Protein AF-A0A6A4Y7C1-F1 (afdb_monomer_lite)

Secondary structure (DSSP, 8-state):
----------------------------------------------SSHHHHHHHHHHHHHHHHHHHTTS---HHHHHHHHHHHHHHHHHHHHHHHHHHHHHS--------------GGGS-----SSS-S--BTTT-EEEEEETTEEEEEEHHHHHHHS-EEEESS--TTSEEEB--SS-----HHHHTTHHHHHHHHHHHHHHHHHHHHHTT--B--S-EEEEESTT--SEEEETTEEEEEEEESSTT-S-EEEEEPBTTS--EEEEEEETTTSS-SSEEEEE--HHHHHHHHHHHTT-TT-EEETTEEE-TTS---

Structure (mmCIF, N/CA/C/O backbone):
data_AF-A0A6A4Y7C1-F1
#
_entry.id   AF-A0A6A4Y7C1-F1
#
loop_
_atom_site.group_PDB
_atom_site.id
_atom_site.type_symbol
_atom_site.label_atom_id
_atom_site.label_alt_id
_atom_site.label_comp_id
_atom_site.label_asym_id
_atom_site.label_entity_id
_atom_site.label_seq_id
_atom_site.pdbx_PDB_ins_code
_atom_site.Cartn_x
_atom_site.Cartn_y
_atom_site.Cartn_z
_atom_site.occupancy
_atom_site.B_iso_or_equiv
_atom_site.auth_seq_id
_atom_site.auth_comp_id
_atom_site.auth_asym_id
_atom_site.auth_atom_id
_atom_site.pdbx_PDB_model_num
ATOM 1 N N . MET A 1 1 ? -9.705 -31.992 -35.667 1.00 31.80 1 MET A N 1
ATOM 2 C CA . MET A 1 1 ? -8.825 -32.496 -36.740 1.00 31.80 1 MET A CA 1
ATOM 3 C C . MET A 1 1 ? -7.924 -31.353 -37.179 1.00 31.80 1 MET A C 1
ATOM 5 O O . MET A 1 1 ? -8.463 -30.299 -37.476 1.00 31.80 1 MET A O 1
ATOM 9 N N . THR A 1 2 ? -6.604 -31.609 -37.159 1.00 29.80 2 THR A N 1
ATOM 10 C CA . THR A 1 2 ? -5.485 -30.906 -37.844 1.00 29.80 2 THR A CA 1
ATOM 11 C C . THR A 1 2 ? -5.294 -29.405 -37.557 1.00 29.80 2 THR A C 1
ATOM 13 O O . THR A 1 2 ? -6.129 -28.605 -37.951 1.00 29.80 2 THR A O 1
ATOM 16 N N . ALA A 1 3 ? -4.303 -28.994 -36.744 1.00 31.23 3 ALA A N 1
ATOM 17 C CA . ALA A 1 3 ? -2.839 -28.913 -37.004 1.00 31.23 3 ALA A CA 1
ATOM 18 C C . ALA A 1 3 ? -2.480 -27.727 -37.923 1.00 31.23 3 ALA A C 1
ATOM 20 O O . ALA A 1 3 ? -3.185 -27.501 -38.893 1.00 31.23 3 ALA A O 1
ATOM 21 N N . ALA A 1 4 ? -1.397 -26.964 -37.786 1.00 36.31 4 ALA A N 1
ATOM 22 C CA . ALA A 1 4 ? -0.340 -26.730 -36.801 1.00 36.31 4 ALA A CA 1
ATOM 23 C C . ALA A 1 4 ? 0.461 -25.528 -37.361 1.00 36.31 4 ALA A C 1
ATOM 25 O O . ALA A 1 4 ? 0.524 -25.385 -38.581 1.00 36.31 4 ALA A O 1
ATOM 26 N N . ALA A 1 5 ? 1.123 -24.722 -36.525 1.00 31.77 5 ALA A N 1
ATOM 27 C CA . ALA A 1 5 ? 2.330 -23.992 -36.935 1.00 31.77 5 ALA A CA 1
ATOM 28 C C . ALA A 1 5 ? 3.176 -23.598 -35.712 1.00 31.77 5 ALA A C 1
ATOM 30 O O . ALA A 1 5 ? 2.798 -22.745 -34.915 1.00 31.77 5 ALA A O 1
ATOM 31 N N . HIS A 1 6 ? 4.324 -24.266 -35.599 1.00 34.50 6 HIS A N 1
ATOM 32 C CA . HIS A 1 6 ? 5.472 -23.948 -34.753 1.00 34.50 6 HIS A CA 1
ATOM 33 C C . HIS A 1 6 ? 6.285 -22.785 -35.350 1.00 34.50 6 HIS A C 1
ATOM 35 O O . HIS A 1 6 ? 6.556 -22.807 -36.547 1.00 34.50 6 HIS A O 1
ATOM 41 N N . HIS A 1 7 ? 6.753 -21.833 -34.536 1.00 31.27 7 HIS A N 1
ATOM 42 C CA . HIS A 1 7 ? 8.144 -21.746 -34.042 1.00 31.27 7 HIS A CA 1
ATOM 43 C C . HIS A 1 7 ? 8.409 -20.406 -33.308 1.00 31.27 7 HIS A C 1
ATOM 45 O O . HIS A 1 7 ? 7.723 -19.422 -33.579 1.00 31.27 7 HIS A O 1
ATOM 51 N N . PRO A 1 8 ? 9.389 -20.370 -32.379 1.00 47.06 8 PRO A N 1
ATOM 52 C CA . PRO A 1 8 ? 9.728 -19.226 -31.532 1.00 47.06 8 PRO A CA 1
ATOM 53 C C . PRO A 1 8 ? 10.922 -18.428 -32.084 1.00 47.06 8 PRO A C 1
ATOM 55 O O . PRO A 1 8 ? 11.666 -18.925 -32.931 1.00 47.06 8 PRO A O 1
ATOM 58 N N . LEU A 1 9 ? 11.174 -17.234 -31.536 1.00 26.89 9 LEU A N 1
ATOM 59 C CA . LEU A 1 9 ? 12.484 -16.593 -31.656 1.00 26.89 9 LEU A CA 1
ATOM 60 C C . LEU A 1 9 ? 12.936 -16.000 -30.318 1.00 26.89 9 LEU A C 1
ATOM 62 O O . LEU A 1 9 ? 12.295 -15.129 -29.736 1.00 26.89 9 LEU A O 1
ATOM 66 N N . VAL A 1 10 ? 14.046 -16.569 -29.859 1.00 30.84 10 VAL A N 1
ATOM 67 C CA . VAL A 1 10 ? 14.895 -16.214 -28.724 1.00 30.84 10 VAL A CA 1
ATOM 68 C C . VAL A 1 10 ? 15.885 -15.143 -29.182 1.00 30.84 10 VAL A C 1
ATOM 70 O O . VAL A 1 10 ? 16.399 -15.236 -30.295 1.00 30.84 10 VAL A O 1
ATOM 73 N N . LEU A 1 11 ? 16.233 -14.197 -28.309 1.00 27.34 11 LEU A N 1
ATOM 74 C CA . LEU A 1 11 ? 17.566 -13.591 -28.323 1.00 27.34 11 LEU A CA 1
ATOM 75 C C . LEU A 1 11 ? 17.994 -13.266 -26.889 1.00 27.34 11 LEU A C 1
ATOM 77 O O . LEU A 1 11 ? 17.631 -12.244 -26.314 1.00 27.34 11 LEU A O 1
ATOM 81 N N . ALA A 1 12 ? 18.738 -14.215 -26.325 1.00 29.52 12 ALA A N 1
ATOM 82 C CA . ALA A 1 12 ? 19.679 -14.000 -25.242 1.00 29.52 12 ALA A CA 1
ATOM 83 C C . ALA A 1 12 ? 20.928 -13.314 -25.822 1.00 29.52 12 ALA A C 1
ATOM 85 O O . ALA A 1 12 ? 21.360 -13.659 -26.922 1.00 29.52 12 ALA A O 1
ATOM 86 N N . ALA A 1 13 ? 21.496 -12.356 -25.094 1.00 29.28 13 ALA A N 1
ATOM 87 C CA . ALA A 1 13 ? 22.857 -11.890 -25.325 1.00 29.28 13 ALA A CA 1
ATOM 88 C C . ALA A 1 13 ? 23.710 -12.450 -24.188 1.00 29.28 13 ALA A C 1
ATOM 90 O O . ALA A 1 13 ? 23.631 -11.995 -23.047 1.00 29.28 13 ALA A O 1
ATOM 91 N N . GLU A 1 14 ? 24.432 -13.510 -24.528 1.00 29.94 14 GLU A N 1
ATOM 92 C CA . GLU A 1 14 ? 25.421 -14.184 -23.704 1.00 29.94 14 GLU A CA 1
ATOM 93 C C . GLU A 1 14 ? 26.772 -13.478 -23.864 1.00 29.94 14 GLU A C 1
ATOM 95 O O . GLU A 1 14 ? 27.097 -12.914 -24.912 1.00 29.94 14 GLU A O 1
ATOM 100 N N . VAL A 1 15 ? 27.490 -13.452 -22.750 1.00 34.09 15 VAL A N 1
ATOM 101 C CA . VAL A 1 15 ? 28.858 -12.980 -22.572 1.00 34.09 15 VAL A CA 1
ATOM 102 C C . VAL A 1 15 ? 29.788 -13.977 -23.245 1.00 34.09 15 VAL A C 1
ATOM 104 O O . VAL A 1 15 ? 29.627 -15.161 -22.994 1.00 34.09 15 VAL A O 1
ATOM 107 N N . ASP A 1 16 ? 30.793 -13.511 -23.985 1.00 29.50 16 ASP A N 1
ATOM 108 C CA . ASP A 1 16 ? 31.995 -14.315 -24.200 1.00 29.50 16 ASP A CA 1
ATOM 109 C C . ASP A 1 16 ? 33.258 -13.466 -24.051 1.00 29.50 16 ASP A C 1
ATOM 111 O O . ASP A 1 16 ? 33.516 -12.492 -24.764 1.00 29.50 16 ASP A O 1
ATOM 115 N N . ASP A 1 17 ? 34.005 -13.890 -23.043 1.00 35.09 17 ASP A N 1
ATOM 116 C CA . ASP A 1 17 ? 35.402 -13.654 -22.751 1.00 35.09 17 ASP A CA 1
ATOM 117 C C . ASP A 1 17 ? 36.173 -14.709 -23.565 1.00 35.09 17 ASP A C 1
ATOM 119 O O . ASP A 1 17 ? 35.992 -15.895 -23.311 1.00 35.09 17 ASP A O 1
ATOM 123 N N . GLU A 1 18 ? 37.040 -14.349 -24.518 1.00 33.12 18 GLU A N 1
ATOM 124 C CA . GLU A 1 18 ? 38.196 -15.217 -24.770 1.00 33.12 18 GLU A CA 1
ATOM 125 C C . GLU A 1 18 ? 39.407 -14.489 -25.353 1.00 33.12 18 GLU A C 1
ATOM 127 O O . GLU A 1 18 ? 39.365 -13.601 -26.205 1.00 33.12 18 GLU A O 1
ATOM 132 N N . GLN A 1 19 ? 40.513 -14.927 -24.785 1.00 32.81 19 GLN A N 1
ATOM 133 C CA . GLN A 1 19 ? 41.882 -14.501 -24.871 1.00 32.81 19 GLN A CA 1
ATOM 134 C C . GLN A 1 19 ? 42.608 -15.036 -26.122 1.00 32.81 19 GLN A C 1
ATOM 136 O O . GLN A 1 19 ? 42.360 -16.137 -26.588 1.00 32.81 19 GLN A O 1
ATOM 141 N N . LEU A 1 20 ? 43.637 -14.277 -26.527 1.00 33.44 20 LEU A N 1
ATOM 142 C CA . LEU A 1 20 ? 44.996 -14.755 -26.843 1.00 33.44 20 LEU A CA 1
ATOM 143 C C . LEU A 1 20 ? 45.214 -15.669 -28.070 1.00 33.44 20 LEU A C 1
ATOM 145 O O . LEU A 1 20 ? 44.966 -16.864 -28.021 1.00 33.44 20 LEU A O 1
ATOM 149 N N . ALA A 1 21 ? 45.938 -15.152 -29.073 1.00 33.84 21 ALA A N 1
ATOM 150 C CA . ALA A 1 21 ? 47.118 -15.846 -29.611 1.00 33.84 21 ALA A CA 1
ATOM 151 C C . ALA A 1 21 ? 48.001 -14.940 -30.487 1.00 33.84 21 ALA A C 1
ATOM 153 O O . ALA A 1 21 ? 47.567 -14.311 -31.449 1.00 33.84 21 ALA A O 1
ATOM 154 N N . THR A 1 22 ? 49.281 -14.952 -30.135 1.00 36.50 22 THR A N 1
ATOM 155 C CA . THR A 1 22 ? 50.448 -14.358 -30.793 1.00 36.50 22 THR A CA 1
ATOM 156 C C . THR A 1 22 ? 51.109 -15.404 -31.702 1.00 36.50 22 THR A C 1
ATOM 158 O O . THR A 1 22 ? 51.183 -16.564 -31.308 1.00 36.50 22 THR A O 1
ATOM 161 N N . THR A 1 23 ? 51.647 -15.026 -32.869 1.00 36.03 23 THR A N 1
ATOM 162 C CA . THR A 1 23 ? 52.692 -15.750 -33.660 1.00 36.03 23 THR A CA 1
ATOM 163 C C . THR A 1 23 ? 53.039 -14.851 -34.867 1.00 36.03 23 THR A C 1
ATOM 165 O O . THR A 1 23 ? 52.120 -14.370 -35.515 1.00 36.03 23 THR A O 1
ATOM 168 N N . VAL A 1 24 ? 54.248 -14.351 -35.177 1.00 37.06 24 VAL A N 1
ATOM 169 C CA . VAL A 1 24 ? 55.669 -14.791 -35.200 1.00 37.06 24 VAL A CA 1
ATOM 170 C C . VAL A 1 24 ? 56.033 -15.764 -36.337 1.00 37.06 24 VAL A C 1
ATOM 172 O O . VAL A 1 24 ? 55.541 -16.882 -36.351 1.00 37.06 24 VAL A O 1
ATOM 175 N N . GLY A 1 25 ? 56.993 -15.335 -37.185 1.00 36.59 25 GLY A N 1
ATOM 176 C CA . GLY A 1 25 ? 57.791 -16.131 -38.151 1.00 36.59 25 GLY A CA 1
ATOM 177 C C . GLY A 1 25 ? 57.135 -16.266 -39.534 1.00 36.59 25 GLY A C 1
ATOM 178 O O . GLY A 1 25 ? 55.939 -16.474 -39.595 1.00 36.59 25 GLY A O 1
ATOM 179 N N . GLU A 1 26 ? 57.775 -16.157 -40.706 1.00 34.09 26 GLU A N 1
ATOM 180 C CA . GLU A 1 26 ? 59.153 -16.504 -41.078 1.00 34.09 26 GLU A CA 1
ATOM 181 C C . GLU A 1 26 ? 59.492 -16.026 -42.521 1.00 34.09 26 GLU A C 1
ATOM 183 O O . GLU A 1 26 ? 58.620 -15.778 -43.353 1.00 34.09 26 GLU A O 1
ATOM 188 N N . ARG A 1 27 ? 60.794 -15.926 -42.808 1.00 40.03 27 ARG A N 1
ATOM 189 C CA . ARG A 1 27 ? 61.501 -15.673 -44.092 1.00 40.03 27 ARG A CA 1
ATOM 190 C C . ARG A 1 27 ? 62.478 -16.869 -44.289 1.00 40.03 27 ARG A C 1
ATOM 192 O O . ARG A 1 27 ? 62.680 -17.573 -43.305 1.00 40.03 27 ARG A O 1
ATOM 199 N N . PRO A 1 28 ? 63.387 -16.896 -45.291 1.00 60.31 28 PRO A N 1
ATOM 200 C CA . PRO A 1 28 ? 63.348 -16.987 -46.766 1.00 60.31 28 PRO A CA 1
ATOM 201 C C . PRO A 1 28 ? 63.795 -18.433 -47.215 1.00 60.31 28 PRO A C 1
ATOM 203 O O . PRO A 1 28 ? 63.512 -19.332 -46.426 1.00 60.31 28 PRO A O 1
ATOM 206 N N . PRO A 1 29 ? 64.437 -18.757 -48.383 1.00 57.81 29 PRO A N 1
ATOM 207 C CA . PRO A 1 29 ? 65.736 -18.238 -48.859 1.00 57.81 29 PRO A CA 1
ATOM 208 C C . PRO A 1 29 ? 65.917 -18.158 -50.406 1.00 57.81 29 PRO A C 1
ATOM 210 O O . PRO A 1 29 ? 64.978 -18.136 -51.194 1.00 57.81 29 PRO A O 1
ATOM 213 N N . GLU A 1 30 ? 67.185 -18.033 -50.777 1.00 40.00 30 GLU A N 1
ATOM 214 C CA . GLU A 1 30 ? 67.862 -17.445 -51.928 1.00 40.00 30 GLU A CA 1
ATOM 215 C C . GLU A 1 30 ? 68.472 -18.504 -52.878 1.00 40.00 30 GLU A C 1
ATOM 217 O O . GLU A 1 30 ? 68.816 -19.599 -52.442 1.00 40.00 30 GLU A O 1
ATOM 222 N N . GLY A 1 31 ? 68.710 -18.126 -54.145 1.00 40.38 31 GLY A N 1
ATOM 223 C CA . GLY A 1 31 ? 69.900 -18.539 -54.913 1.00 40.38 31 GLY A CA 1
ATOM 224 C C . GLY A 1 31 ? 69.776 -19.669 -55.948 1.00 40.38 31 GLY A C 1
ATOM 225 O O . GLY A 1 31 ? 69.521 -20.809 -55.587 1.00 40.38 31 GLY A O 1
ATOM 226 N N . THR A 1 32 ? 70.098 -19.388 -57.225 1.00 37.41 32 THR A N 1
ATOM 227 C CA . THR A 1 32 ? 71.241 -19.997 -57.966 1.00 37.41 32 THR A CA 1
ATOM 228 C C . THR A 1 32 ? 71.453 -19.376 -59.367 1.00 37.41 32 THR A C 1
ATOM 230 O O . THR A 1 32 ? 70.510 -19.146 -60.117 1.00 37.41 32 THR A O 1
ATOM 233 N N . ALA A 1 33 ? 72.721 -19.145 -59.724 1.00 39.47 33 ALA A N 1
ATOM 234 C CA . ALA A 1 33 ? 73.285 -18.994 -61.087 1.00 39.47 33 ALA A CA 1
ATOM 235 C C . ALA A 1 33 ? 74.246 -20.207 -61.334 1.00 39.47 33 ALA A C 1
ATOM 237 O O . ALA A 1 33 ? 74.277 -21.038 -60.421 1.00 39.47 33 ALA A O 1
ATOM 238 N N . PRO A 1 34 ? 75.109 -20.358 -62.389 1.00 54.47 34 PRO A N 1
ATOM 239 C CA . PRO A 1 34 ? 75.422 -19.536 -63.591 1.00 54.47 34 PRO A CA 1
ATOM 240 C C . PRO A 1 34 ? 75.784 -20.337 -64.917 1.00 54.47 34 PRO A C 1
ATOM 242 O O . PRO A 1 34 ? 75.642 -21.553 -64.979 1.00 54.47 34 PRO A O 1
ATOM 245 N N . VAL A 1 35 ? 76.374 -19.626 -65.915 1.00 41.88 35 VAL A N 1
ATOM 246 C CA . VAL A 1 35 ? 77.383 -19.994 -66.983 1.00 41.88 35 VAL A CA 1
ATOM 247 C C . VAL A 1 35 ? 76.947 -20.509 -68.413 1.00 41.88 35 VAL A C 1
ATOM 249 O O . VAL A 1 35 ? 75.770 -20.782 -68.603 1.00 41.88 35 VAL A O 1
ATOM 252 N N . PRO A 1 36 ? 77.813 -20.533 -69.484 1.00 53.78 36 PRO A N 1
ATOM 253 C CA . PRO A 1 36 ? 77.844 -19.557 -70.611 1.00 53.78 36 PRO A CA 1
ATOM 254 C C . PRO A 1 36 ? 77.877 -20.170 -72.052 1.00 53.78 36 PRO A C 1
ATOM 256 O O . PRO A 1 36 ? 78.041 -21.375 -72.203 1.00 53.78 36 PRO A O 1
ATOM 259 N N . THR A 1 37 ? 77.860 -19.351 -73.127 1.00 36.50 37 THR A N 1
ATOM 260 C CA . THR A 1 37 ? 78.822 -19.396 -74.279 1.00 36.50 37 THR A CA 1
ATOM 261 C C . THR A 1 37 ? 78.555 -18.326 -75.371 1.00 36.50 37 THR A C 1
ATOM 263 O O . THR A 1 37 ? 77.481 -18.236 -75.947 1.00 36.50 37 THR A O 1
ATOM 266 N N . THR A 1 38 ? 79.593 -17.507 -75.565 1.00 37.38 38 THR A N 1
ATOM 267 C CA . THR A 1 38 ? 80.237 -16.784 -76.698 1.00 37.38 38 THR A CA 1
ATOM 268 C C . THR A 1 38 ? 79.767 -16.918 -78.187 1.00 37.38 38 THR A C 1
ATOM 270 O O . THR A 1 38 ? 78.861 -17.682 -78.484 1.00 37.38 38 THR A O 1
ATOM 273 N N . PRO A 1 39 ? 80.330 -16.143 -79.163 1.00 56.22 39 PRO A N 1
ATOM 274 C CA . PRO A 1 39 ? 79.598 -15.110 -79.917 1.00 56.22 39 PRO A CA 1
ATOM 275 C C . PRO A 1 39 ? 79.581 -15.315 -81.452 1.00 56.22 39 PRO A C 1
ATOM 277 O O . PRO A 1 39 ? 80.456 -15.983 -81.995 1.00 56.22 39 PRO A O 1
ATOM 280 N N . ILE A 1 40 ? 78.687 -14.635 -82.190 1.00 36.97 40 ILE A N 1
ATOM 281 C CA . ILE A 1 40 ? 78.860 -14.429 -83.644 1.00 36.97 40 ILE A CA 1
ATOM 282 C C . ILE A 1 40 ? 78.490 -13.001 -84.072 1.00 36.97 40 ILE A C 1
ATOM 284 O O . ILE A 1 40 ? 77.473 -12.422 -83.701 1.00 36.97 40 ILE A O 1
ATOM 288 N N . ALA A 1 41 ? 79.407 -12.481 -84.876 1.00 35.12 41 ALA A N 1
ATOM 289 C CA . ALA A 1 41 ? 79.495 -11.233 -85.602 1.00 35.12 41 ALA A CA 1
ATOM 290 C C . ALA A 1 41 ? 78.240 -10.750 -86.373 1.00 35.12 41 ALA A C 1
ATOM 292 O O . ALA A 1 41 ? 77.671 -11.451 -87.200 1.00 35.12 41 ALA A O 1
ATOM 293 N N . ALA A 1 42 ? 77.995 -9.447 -86.204 1.00 35.78 42 ALA A N 1
ATOM 294 C CA . ALA A 1 42 ? 78.005 -8.422 -87.251 1.00 35.78 42 ALA A CA 1
ATOM 295 C C . ALA A 1 42 ? 76.763 -8.131 -88.134 1.00 35.78 42 ALA A C 1
ATOM 297 O O . ALA A 1 42 ? 76.207 -8.963 -88.839 1.00 35.78 42 ALA A O 1
ATOM 298 N N . THR A 1 43 ? 76.575 -6.810 -88.276 1.00 39.97 43 THR A N 1
ATOM 299 C CA . THR A 1 43 ? 76.269 -6.059 -89.514 1.00 39.97 43 THR A CA 1
ATOM 300 C C . THR A 1 43 ? 74.824 -5.571 -89.728 1.00 39.97 43 THR A C 1
ATOM 302 O O . THR A 1 43 ? 73.966 -6.255 -90.268 1.00 39.97 43 THR A O 1
ATOM 305 N N . ARG A 1 44 ? 74.648 -4.267 -89.451 1.00 46.47 44 ARG A N 1
ATOM 306 C CA . ARG A 1 44 ? 74.049 -3.260 -90.358 1.00 46.47 44 ARG A CA 1
ATOM 307 C C . ARG A 1 44 ? 72.585 -3.469 -90.798 1.00 46.47 44 ARG A C 1
ATOM 309 O O . ARG A 1 44 ? 72.344 -3.947 -91.899 1.00 46.47 44 ARG A O 1
ATOM 316 N N . ARG A 1 45 ? 71.631 -2.895 -90.045 1.00 40.16 45 ARG A N 1
ATOM 317 C CA . ARG A 1 45 ? 70.394 -2.264 -90.582 1.00 40.16 45 ARG A CA 1
ATOM 318 C C . ARG A 1 45 ? 69.942 -1.080 -89.710 1.00 40.16 45 ARG A C 1
ATOM 320 O O . ARG A 1 45 ? 68.881 -1.097 -89.095 1.00 40.16 45 ARG A O 1
ATOM 327 N N . HIS A 1 46 ? 70.755 -0.026 -89.665 1.00 47.09 46 HIS A N 1
ATOM 328 C CA . HIS A 1 46 ? 70.268 1.306 -89.301 1.00 47.09 46 HIS A CA 1
ATOM 329 C C . HIS A 1 46 ? 69.468 1.857 -90.482 1.00 47.09 46 HIS A C 1
ATOM 331 O O . HIS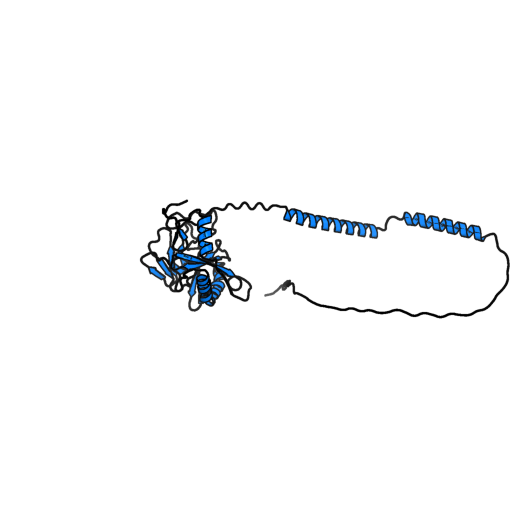 A 1 46 ? 70.080 2.167 -91.498 1.00 47.09 46 HIS A O 1
ATOM 337 N N . SER A 1 47 ? 68.139 1.937 -90.346 1.00 50.75 47 SER A N 1
ATOM 338 C CA . SER A 1 47 ? 67.303 3.026 -90.907 1.00 50.75 47 SER A CA 1
ATOM 339 C C . SER A 1 47 ? 65.794 2.738 -90.921 1.00 50.75 47 SER A C 1
ATOM 341 O O . SER A 1 47 ? 65.040 3.645 -91.250 1.00 50.75 47 SER A O 1
ATOM 343 N N . ILE A 1 48 ? 65.319 1.543 -90.530 1.00 50.44 48 ILE A N 1
ATOM 344 C CA . ILE A 1 48 ? 63.868 1.229 -90.544 1.00 50.44 48 ILE A CA 1
ATOM 345 C C . ILE A 1 48 ? 63.261 1.100 -89.126 1.00 50.44 48 ILE A C 1
ATOM 347 O O . ILE A 1 48 ? 62.070 1.338 -88.944 1.00 50.44 48 ILE A O 1
ATOM 351 N N . SER A 1 49 ? 64.054 0.825 -88.078 1.00 52.94 49 SER A N 1
ATOM 352 C CA . SER A 1 49 ? 63.510 0.633 -86.716 1.00 52.94 49 SER A CA 1
ATOM 353 C C . SER A 1 49 ? 63.068 1.926 -86.021 1.00 52.94 49 SER A C 1
ATOM 355 O O . SER A 1 49 ? 62.139 1.891 -85.225 1.00 52.94 49 SER A O 1
ATOM 357 N N . ALA A 1 50 ? 63.659 3.079 -86.347 1.00 52.28 50 ALA A N 1
ATOM 358 C CA . ALA A 1 50 ? 63.318 4.340 -85.686 1.00 52.28 50 ALA A CA 1
ATOM 359 C C . ALA A 1 50 ? 61.883 4.810 -85.996 1.00 52.28 50 ALA A C 1
ATOM 361 O O . ALA A 1 50 ? 61.221 5.360 -85.121 1.00 52.28 50 ALA A O 1
ATOM 362 N N . GLN A 1 51 ? 61.365 4.537 -87.201 1.00 54.44 51 GLN A N 1
ATOM 363 C CA . GLN A 1 51 ? 59.984 4.887 -87.560 1.00 54.44 51 GLN A CA 1
ATOM 364 C C . GLN A 1 51 ? 58.951 3.945 -86.919 1.00 54.44 51 GLN A C 1
ATOM 366 O O . GLN A 1 51 ? 57.877 4.401 -86.529 1.00 54.44 51 GLN A O 1
ATOM 371 N N . ALA A 1 52 ? 59.284 2.664 -86.722 1.00 54.84 52 ALA A N 1
ATOM 372 C CA . ALA A 1 52 ? 58.407 1.713 -86.033 1.00 54.84 52 ALA A CA 1
ATOM 373 C C . ALA A 1 52 ? 58.299 2.009 -84.524 1.00 54.84 52 ALA A C 1
ATOM 375 O O . ALA A 1 52 ? 57.201 1.983 -83.968 1.00 54.84 52 ALA A O 1
ATOM 376 N N . THR A 1 53 ? 59.404 2.382 -83.867 1.00 58.38 53 THR A N 1
ATOM 377 C CA . THR A 1 53 ? 59.404 2.726 -82.434 1.00 58.38 53 THR A CA 1
ATOM 378 C C . THR A 1 53 ? 58.649 4.027 -82.155 1.00 58.38 53 THR A C 1
ATOM 380 O O . THR A 1 53 ? 57.923 4.123 -81.167 1.00 58.38 53 THR A O 1
ATOM 383 N N . GLN A 1 54 ? 58.744 5.014 -83.052 1.00 59.94 54 GLN A N 1
ATOM 384 C CA . GLN A 1 54 ? 58.031 6.287 -82.913 1.00 59.94 54 GLN A CA 1
ATOM 385 C C . GLN A 1 54 ? 56.522 6.141 -83.187 1.00 59.94 54 GLN A C 1
ATOM 387 O O . GLN A 1 54 ? 55.708 6.805 -82.542 1.00 59.94 54 GLN A O 1
ATOM 392 N N . ALA A 1 55 ? 56.130 5.231 -84.087 1.00 60.66 55 ALA A N 1
ATOM 393 C CA . ALA A 1 55 ? 54.730 4.864 -84.304 1.00 60.66 55 ALA A CA 1
ATOM 394 C C . ALA A 1 55 ? 54.138 4.099 -83.104 1.00 60.66 55 ALA A C 1
ATOM 396 O O . ALA A 1 55 ? 53.025 4.410 -82.681 1.00 60.66 55 ALA A O 1
ATOM 397 N N . MET A 1 56 ? 54.892 3.175 -82.494 1.00 64.88 56 MET A N 1
ATOM 398 C CA . MET A 1 56 ? 54.486 2.483 -81.260 1.00 64.88 56 MET A CA 1
ATOM 399 C C . MET A 1 56 ? 54.370 3.430 -80.060 1.00 64.88 56 MET A C 1
ATOM 401 O O . MET A 1 56 ? 53.410 3.333 -79.303 1.00 64.88 56 MET A O 1
ATOM 405 N N . GLN A 1 57 ? 55.284 4.394 -79.904 1.00 66.19 57 GLN A N 1
ATOM 406 C CA . GLN A 1 57 ? 55.177 5.408 -78.847 1.00 66.19 57 GLN A CA 1
ATOM 407 C C . GLN A 1 57 ? 53.955 6.317 -79.033 1.00 66.19 57 GLN A C 1
ATOM 409 O O . GLN A 1 57 ? 53.277 6.634 -78.056 1.00 66.19 57 GLN A O 1
ATOM 414 N N . ARG A 1 58 ? 53.618 6.694 -80.276 1.00 61.69 58 ARG A N 1
ATOM 415 C CA . ARG A 1 58 ? 52.393 7.460 -80.558 1.00 61.69 58 ARG A CA 1
ATOM 416 C C . ARG A 1 58 ? 51.129 6.642 -80.303 1.00 61.69 58 ARG A C 1
ATOM 418 O O . ARG A 1 58 ? 50.204 7.173 -79.695 1.00 61.69 58 ARG A O 1
ATOM 425 N N . LEU A 1 59 ? 51.104 5.366 -80.688 1.00 65.38 59 LEU A N 1
ATOM 426 C CA . LEU A 1 59 ? 49.994 4.456 -80.387 1.00 65.38 59 LEU A CA 1
ATOM 427 C C . LEU A 1 59 ? 49.809 4.264 -78.878 1.00 65.38 59 LEU A C 1
ATOM 429 O O . LEU A 1 59 ? 48.686 4.384 -78.402 1.00 65.38 59 LEU A O 1
ATOM 433 N N . ASN A 1 60 ? 50.885 4.079 -78.111 1.00 64.38 60 ASN A N 1
ATOM 434 C CA . ASN A 1 60 ? 50.796 3.986 -76.652 1.00 64.38 60 ASN A CA 1
ATOM 435 C C . ASN A 1 60 ? 50.265 5.290 -76.035 1.00 64.38 60 ASN A C 1
ATOM 437 O O . ASN A 1 60 ? 49.315 5.241 -75.263 1.00 64.38 60 ASN A O 1
ATOM 441 N N . SER A 1 61 ? 50.750 6.459 -76.478 1.00 65.81 61 SER A N 1
ATOM 442 C CA . SER A 1 61 ? 50.231 7.748 -75.988 1.00 65.81 61 SER A CA 1
ATOM 443 C C . SER A 1 61 ? 48.758 7.999 -76.344 1.00 65.81 61 SER A C 1
ATOM 445 O O . SER A 1 61 ? 48.033 8.636 -75.583 1.00 65.81 61 SER A O 1
ATOM 447 N N . LEU A 1 62 ? 48.288 7.497 -77.491 1.00 61.22 62 LEU A N 1
ATOM 448 C CA . LEU A 1 62 ? 46.882 7.579 -77.893 1.00 61.22 62 LEU A CA 1
ATOM 449 C C . LEU A 1 62 ? 46.020 6.610 -77.082 1.00 61.22 62 LEU A C 1
ATOM 451 O O . LEU A 1 62 ? 44.905 6.955 -76.701 1.00 61.22 62 LEU A O 1
ATOM 455 N N . THR A 1 63 ? 46.544 5.424 -76.780 1.00 59.81 63 THR A N 1
ATOM 456 C CA . THR A 1 63 ? 45.844 4.420 -75.973 1.00 59.81 63 THR A CA 1
ATOM 457 C C . THR A 1 63 ? 45.699 4.888 -74.525 1.00 59.81 63 THR A C 1
ATOM 459 O O . THR A 1 63 ? 44.618 4.742 -73.960 1.00 59.81 63 THR A O 1
ATOM 462 N N . ASP A 1 64 ? 46.720 5.537 -73.960 1.00 59.75 64 ASP A N 1
ATOM 463 C CA . ASP A 1 64 ? 46.660 6.123 -72.616 1.00 59.75 64 ASP A CA 1
ATOM 464 C C . ASP A 1 64 ? 45.650 7.283 -72.541 1.00 59.75 64 ASP A C 1
ATOM 466 O O . ASP A 1 64 ? 44.797 7.299 -71.655 1.00 59.75 64 ASP A O 1
ATOM 470 N N . ASN A 1 65 ? 45.626 8.172 -73.543 1.00 58.94 65 ASN A N 1
ATOM 471 C CA . ASN A 1 65 ? 44.637 9.259 -73.621 1.00 58.94 65 ASN A CA 1
ATOM 472 C C . ASN A 1 65 ? 43.188 8.767 -73.824 1.00 58.94 65 ASN A C 1
ATOM 474 O O . ASN A 1 65 ? 42.239 9.426 -73.394 1.00 58.94 65 ASN A O 1
ATOM 478 N N . ILE A 1 66 ? 42.985 7.621 -74.486 1.00 56.69 66 ILE A N 1
ATOM 479 C CA . ILE A 1 66 ? 41.655 7.008 -74.642 1.00 56.69 66 ILE A CA 1
ATOM 480 C C . ILE A 1 66 ? 41.245 6.280 -73.355 1.00 56.69 66 ILE A C 1
ATOM 482 O O . ILE A 1 66 ? 40.073 6.327 -72.977 1.00 56.69 66 ILE A O 1
ATOM 486 N N . ARG A 1 67 ? 42.192 5.663 -72.637 1.00 53.09 67 ARG A N 1
ATOM 487 C CA . ARG A 1 67 ? 41.932 4.992 -71.355 1.00 53.09 67 ARG A CA 1
ATOM 488 C C . ARG A 1 67 ? 41.521 5.977 -70.259 1.00 53.09 67 ARG A C 1
ATOM 490 O O . ARG A 1 67 ? 40.650 5.644 -69.461 1.00 53.09 67 ARG A O 1
ATOM 497 N N . GLU A 1 68 ? 42.050 7.199 -70.289 1.00 55.75 68 GLU A N 1
ATOM 498 C CA . GLU A 1 68 ? 41.633 8.305 -69.411 1.00 55.75 68 GLU A CA 1
ATOM 499 C C . GLU A 1 68 ? 40.242 8.880 -69.737 1.00 55.75 68 GLU A C 1
ATOM 501 O O . GLU A 1 68 ? 39.662 9.593 -68.920 1.00 55.75 68 GLU A O 1
ATOM 506 N N . ARG A 1 69 ? 39.663 8.558 -70.904 1.00 55.34 69 ARG A N 1
ATOM 507 C CA . ARG A 1 69 ? 38.341 9.052 -71.339 1.00 55.34 69 ARG A CA 1
ATOM 508 C C . ARG A 1 69 ? 37.290 7.958 -71.514 1.00 55.34 69 ARG A C 1
ATOM 510 O O . ARG A 1 69 ? 36.224 8.220 -72.074 1.00 55.34 69 ARG A O 1
ATOM 517 N N . LEU A 1 70 ? 37.552 6.739 -71.041 1.00 55.06 70 LEU A N 1
ATOM 518 C CA . LEU A 1 70 ? 36.531 5.695 -71.038 1.00 55.06 70 LEU A CA 1
ATOM 519 C C . LEU A 1 70 ? 35.465 6.029 -69.982 1.00 55.06 70 LEU A C 1
ATOM 521 O O . LEU A 1 70 ? 35.806 6.316 -68.832 1.00 55.06 70 LEU A O 1
ATOM 525 N N . PRO A 1 71 ? 34.167 5.993 -70.337 1.00 62.81 71 PRO A N 1
ATOM 526 C CA . PRO A 1 71 ? 33.099 6.224 -69.380 1.00 62.81 71 PRO A CA 1
ATOM 527 C C . PRO A 1 71 ? 33.243 5.209 -68.249 1.00 62.81 71 PRO A C 1
ATOM 529 O O . PRO A 1 71 ? 33.224 4.003 -68.494 1.00 62.81 71 PRO A O 1
ATOM 532 N N . ILE A 1 72 ? 33.403 5.718 -67.022 1.00 65.38 72 ILE A N 1
ATOM 533 C CA . ILE A 1 72 ? 33.455 4.937 -65.781 1.00 65.38 72 ILE A CA 1
ATOM 534 C C . ILE A 1 72 ? 32.458 3.785 -65.894 1.00 65.38 72 ILE A C 1
ATOM 536 O O . ILE A 1 72 ? 31.256 4.034 -66.054 1.00 65.38 72 ILE A O 1
ATOM 540 N N . SER A 1 73 ? 32.981 2.552 -65.871 1.00 77.38 73 SER A N 1
ATOM 541 C C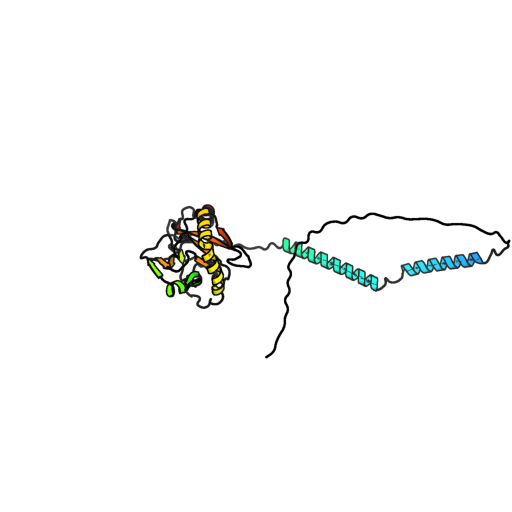A . SER A 1 73 ? 32.203 1.320 -66.011 1.00 77.38 73 SER A CA 1
ATOM 542 C C . SER A 1 73 ? 30.976 1.388 -65.107 1.00 77.38 73 SER A C 1
ATOM 544 O O . SER A 1 73 ? 31.081 1.782 -63.946 1.00 77.38 73 SER A O 1
ATOM 546 N N . TYR A 1 74 ? 29.813 1.003 -65.636 1.00 78.31 74 TYR A N 1
ATOM 547 C CA . TYR A 1 74 ? 28.526 1.035 -64.933 1.00 78.31 74 TYR A CA 1
ATOM 548 C C . TYR A 1 74 ? 28.603 0.451 -63.509 1.00 78.31 74 TYR A C 1
ATOM 550 O O . TYR A 1 74 ? 27.994 0.988 -62.587 1.00 78.31 74 TYR A O 1
ATOM 558 N N . ARG A 1 75 ? 29.448 -0.569 -63.302 1.00 77.88 75 ARG A N 1
ATOM 559 C CA . ARG A 1 75 ? 29.713 -1.167 -61.984 1.00 77.88 75 ARG A CA 1
ATOM 560 C C . ARG A 1 75 ? 30.290 -0.172 -60.975 1.00 77.88 75 ARG A C 1
ATOM 562 O O . ARG A 1 75 ? 29.804 -0.111 -59.858 1.00 77.88 75 ARG A O 1
ATOM 569 N N . HIS A 1 76 ? 31.256 0.650 -61.378 1.00 84.31 76 HIS A N 1
ATOM 570 C CA . HIS A 1 76 ? 31.858 1.655 -60.497 1.00 84.31 76 HIS A CA 1
ATOM 571 C C . HIS A 1 76 ? 30.863 2.764 -60.137 1.00 84.31 76 HIS A C 1
ATOM 573 O O . HIS A 1 76 ? 30.883 3.262 -59.016 1.00 84.31 76 HIS A O 1
ATOM 579 N N . ARG A 1 77 ? 29.948 3.117 -61.052 1.00 84.25 77 ARG A N 1
ATOM 580 C CA . ARG A 1 77 ? 28.870 4.076 -60.758 1.00 84.25 77 ARG A CA 1
ATOM 581 C C . ARG A 1 77 ? 27.874 3.515 -59.745 1.00 84.25 77 ARG A C 1
ATOM 583 O O . ARG A 1 77 ? 27.460 4.243 -58.853 1.00 84.25 77 ARG A O 1
ATOM 590 N N . LEU A 1 78 ? 27.522 2.233 -59.860 1.00 86.25 78 LEU A N 1
ATOM 591 C CA . LEU A 1 78 ? 26.659 1.562 -58.885 1.00 86.25 78 LEU A CA 1
ATOM 592 C C . LEU A 1 78 ? 27.316 1.471 -57.505 1.00 86.25 78 LEU A C 1
ATOM 594 O O . LEU A 1 78 ? 26.662 1.771 -56.513 1.00 86.25 78 LEU A O 1
ATOM 598 N N . THR A 1 79 ? 28.602 1.116 -57.434 1.00 89.00 79 THR A N 1
ATOM 599 C CA . THR A 1 79 ? 29.333 1.069 -56.159 1.00 89.00 79 THR A CA 1
ATOM 600 C C . THR A 1 79 ? 29.413 2.449 -55.510 1.00 89.00 79 THR A C 1
ATOM 602 O O . THR A 1 79 ? 29.141 2.569 -54.322 1.00 89.00 79 THR A O 1
ATOM 605 N N . ALA A 1 80 ? 29.699 3.499 -56.286 1.00 89.94 80 ALA A N 1
ATOM 606 C CA . ALA A 1 80 ? 29.729 4.868 -55.774 1.00 89.94 80 ALA A CA 1
ATOM 607 C C . ALA A 1 80 ? 28.350 5.350 -55.285 1.00 89.94 80 ALA A C 1
ATOM 609 O O . ALA A 1 80 ? 28.263 6.013 -54.257 1.00 89.94 80 ALA A O 1
ATOM 610 N N . LEU A 1 81 ? 27.265 4.996 -55.985 1.00 92.81 81 LEU A N 1
ATOM 611 C CA . LEU A 1 81 ? 25.898 5.319 -55.556 1.00 92.81 81 LEU A CA 1
ATOM 612 C C . LEU A 1 81 ? 25.496 4.572 -54.279 1.00 92.81 81 LEU A C 1
ATOM 614 O O . LEU A 1 81 ? 24.839 5.153 -53.419 1.00 92.81 81 LEU A O 1
ATOM 618 N N . PHE A 1 82 ? 25.887 3.304 -54.151 1.00 94.81 82 PHE A N 1
ATOM 619 C CA . PHE A 1 82 ? 25.632 2.510 -52.951 1.00 94.81 82 PHE A CA 1
ATOM 620 C C . PHE A 1 82 ? 26.391 3.056 -51.735 1.00 94.81 82 PHE A C 1
ATOM 622 O O . PHE A 1 82 ? 25.804 3.202 -50.662 1.00 94.81 82 PHE A O 1
ATOM 629 N N . ASP A 1 83 ? 27.669 3.401 -51.912 1.00 95.12 83 ASP A N 1
ATOM 630 C CA . ASP A 1 83 ? 28.491 4.002 -50.859 1.00 95.12 83 ASP A CA 1
ATOM 631 C C . ASP A 1 83 ? 27.910 5.356 -50.427 1.00 95.12 83 ASP A C 1
ATOM 633 O O . ASP A 1 83 ? 27.639 5.575 -49.249 1.00 95.12 83 ASP A O 1
ATOM 637 N N . PHE A 1 84 ? 27.570 6.220 -51.390 1.00 96.69 84 PHE A N 1
ATOM 638 C CA . PHE A 1 84 ? 26.909 7.497 -51.118 1.00 96.69 84 PHE A CA 1
ATOM 639 C C . PHE A 1 84 ? 25.579 7.327 -50.365 1.00 96.69 84 PHE A C 1
ATOM 641 O O . PHE A 1 84 ? 25.342 8.009 -49.369 1.00 96.69 84 PHE A O 1
ATOM 648 N N . GLY A 1 85 ? 24.727 6.389 -50.791 1.00 97.12 85 GLY A N 1
ATOM 649 C CA . GLY A 1 85 ? 23.464 6.090 -50.112 1.00 97.12 85 GLY A CA 1
ATOM 650 C C . GLY A 1 85 ? 23.662 5.589 -48.678 1.00 97.12 85 GLY A C 1
ATOM 651 O O . GLY A 1 85 ? 22.927 5.998 -47.779 1.00 97.12 85 GLY A O 1
ATOM 652 N N . SER A 1 86 ? 24.686 4.765 -48.450 1.00 95.06 86 SER A N 1
ATOM 653 C CA . SER A 1 86 ? 25.046 4.263 -47.119 1.00 95.06 86 SER A CA 1
ATOM 654 C C . SER A 1 86 ? 25.509 5.397 -46.202 1.00 95.06 86 SER A C 1
ATOM 656 O O . SER A 1 86 ? 25.036 5.504 -45.071 1.00 95.06 86 SER A O 1
ATOM 658 N N . TRP A 1 87 ? 26.349 6.307 -46.704 1.00 97.06 87 TRP A N 1
ATOM 659 C CA . TRP A 1 87 ? 26.764 7.502 -45.964 1.00 97.06 87 TRP A CA 1
ATOM 660 C C . TRP A 1 87 ? 25.588 8.427 -45.634 1.00 97.06 87 TRP A C 1
ATOM 662 O O . TRP A 1 87 ? 25.481 8.897 -44.499 1.00 97.06 87 TRP A O 1
ATOM 672 N N . CYS A 1 88 ? 24.667 8.651 -46.577 1.00 96.88 88 CYS A N 1
ATOM 673 C CA . CYS A 1 88 ? 23.450 9.424 -46.323 1.00 96.88 88 CYS A CA 1
ATOM 674 C C . CYS A 1 88 ? 22.568 8.782 -45.244 1.00 96.88 88 CYS A C 1
ATOM 676 O O . CYS A 1 88 ? 22.051 9.494 -44.384 1.00 96.88 88 CYS A O 1
ATOM 678 N N . LEU A 1 89 ? 22.416 7.453 -45.259 1.00 95.69 89 LEU A N 1
ATOM 679 C CA . LEU A 1 89 ? 21.650 6.729 -44.245 1.00 95.69 89 LEU A CA 1
ATOM 680 C C . LEU A 1 89 ? 22.283 6.873 -42.856 1.00 95.69 89 LEU A C 1
ATOM 682 O O . LEU A 1 89 ? 21.577 7.172 -41.896 1.00 95.69 89 LEU A O 1
ATOM 686 N N . VAL A 1 90 ? 23.605 6.713 -42.745 1.00 96.69 90 VAL A N 1
ATOM 687 C CA . VAL A 1 90 ? 24.325 6.875 -41.471 1.00 96.69 90 VAL A CA 1
ATOM 688 C C . VAL A 1 90 ? 24.166 8.297 -40.930 1.00 96.69 90 VAL A C 1
ATOM 690 O O . VAL A 1 90 ? 23.854 8.468 -39.752 1.00 96.69 90 VAL A O 1
ATOM 693 N N . LEU A 1 91 ? 24.311 9.318 -41.781 1.00 97.06 91 LEU A N 1
ATOM 694 C CA . LEU A 1 91 ? 24.090 10.711 -41.384 1.00 97.06 91 LEU A CA 1
ATOM 695 C C . LEU A 1 91 ? 22.651 10.945 -40.912 1.00 97.06 91 LEU A C 1
ATOM 697 O O . LEU A 1 91 ? 22.452 11.556 -39.865 1.00 97.06 91 LEU A O 1
ATOM 701 N N . PHE A 1 92 ? 21.657 10.415 -41.627 1.00 96.12 92 PHE A N 1
ATOM 702 C CA . PHE A 1 92 ? 20.253 10.515 -41.235 1.00 96.12 92 PHE A CA 1
ATOM 703 C C . PHE A 1 92 ? 19.993 9.875 -39.862 1.00 96.12 92 PHE A C 1
ATOM 705 O O . PHE A 1 92 ? 19.419 10.516 -38.980 1.00 96.12 92 PHE A O 1
ATOM 712 N N . LEU A 1 93 ? 20.479 8.651 -39.635 1.00 94.06 93 LEU A N 1
ATOM 713 C CA . LEU A 1 93 ? 20.324 7.958 -38.354 1.00 94.06 93 LEU A CA 1
ATOM 714 C C . LEU A 1 93 ? 21.014 8.709 -37.206 1.00 94.06 93 LEU A C 1
ATOM 716 O O . LEU A 1 93 ? 20.422 8.858 -36.139 1.00 94.06 93 LEU A O 1
ATOM 720 N N . MET A 1 94 ? 22.213 9.253 -37.429 1.00 94.75 94 MET A N 1
ATOM 721 C CA . MET A 1 94 ? 22.900 10.084 -36.434 1.00 94.75 94 MET A CA 1
ATOM 722 C C . MET A 1 94 ? 22.116 11.364 -36.119 1.00 94.75 94 MET A C 1
ATOM 724 O O . MET A 1 94 ? 21.973 11.726 -34.952 1.00 94.75 94 MET A O 1
ATOM 728 N N . THR A 1 95 ? 21.545 12.027 -37.130 1.00 91.62 95 THR A N 1
ATOM 729 C CA . THR A 1 95 ? 20.704 13.210 -36.897 1.00 91.62 95 THR A CA 1
ATOM 730 C C . THR A 1 95 ? 19.420 12.878 -36.142 1.00 91.62 95 THR A C 1
ATOM 732 O O . THR A 1 95 ? 19.015 13.670 -35.298 1.00 91.62 95 THR A O 1
ATOM 735 N N . LEU A 1 96 ? 18.816 11.702 -36.358 1.00 89.50 96 LEU A N 1
ATOM 736 C CA . LEU A 1 96 ? 17.653 11.260 -35.582 1.00 89.50 96 LEU A CA 1
ATOM 737 C C . LEU A 1 96 ? 17.988 11.061 -34.102 1.00 89.50 96 LEU A C 1
ATOM 739 O O . LEU A 1 96 ? 17.198 11.462 -33.253 1.00 89.50 96 LEU A O 1
ATOM 743 N N . GLN A 1 97 ? 19.159 10.503 -33.781 1.00 86.19 97 GLN A N 1
ATOM 744 C CA . GLN A 1 97 ? 19.600 10.362 -32.388 1.00 86.19 97 GLN A CA 1
ATOM 745 C C . GLN A 1 97 ? 19.800 11.728 -31.723 1.00 86.19 97 GLN A C 1
ATOM 747 O O . GLN A 1 97 ? 19.345 11.948 -30.606 1.00 86.19 97 GLN A O 1
ATOM 752 N N . VAL A 1 98 ? 20.410 12.678 -32.437 1.00 85.50 98 VAL A N 1
ATOM 753 C CA . VAL A 1 98 ? 20.587 14.060 -31.966 1.00 85.50 98 VAL A CA 1
ATOM 754 C C . VAL A 1 98 ? 19.233 14.740 -31.750 1.00 85.50 98 VAL A C 1
ATOM 756 O O . VAL A 1 98 ? 18.995 15.309 -30.689 1.00 85.50 98 VAL A O 1
ATOM 759 N N . VAL A 1 99 ? 18.310 14.637 -32.709 1.00 84.31 99 VAL A N 1
ATOM 760 C CA . VAL A 1 99 ? 16.954 15.193 -32.580 1.00 84.31 99 VAL A CA 1
ATOM 761 C C . VAL A 1 99 ? 16.203 14.559 -31.412 1.00 84.31 99 VAL A C 1
ATOM 763 O O . VAL A 1 99 ? 15.523 15.281 -30.701 1.00 84.31 99 VAL A O 1
ATOM 766 N N . ASN A 1 100 ? 16.356 13.258 -31.162 1.00 75.94 100 ASN A N 1
ATOM 767 C CA . ASN A 1 100 ? 15.729 12.580 -30.025 1.00 75.94 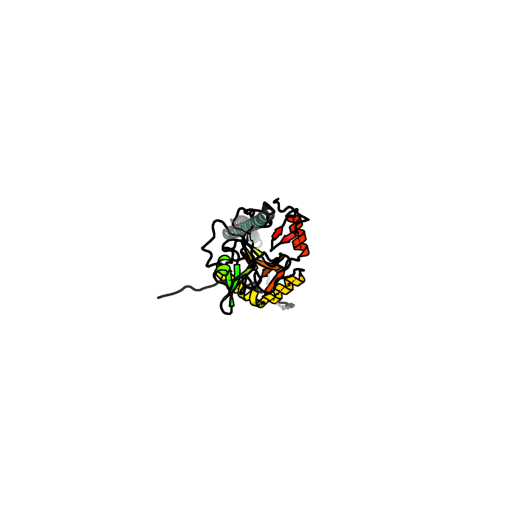100 ASN A CA 1
ATOM 768 C C . ASN A 1 100 ? 16.314 13.035 -28.673 1.00 75.94 100 ASN A C 1
ATOM 770 O O . ASN A 1 100 ? 15.586 13.185 -27.699 1.00 75.94 100 ASN A O 1
ATOM 774 N N . VAL A 1 101 ? 17.621 13.313 -28.618 1.00 75.19 101 VAL A N 1
ATOM 775 C CA . VAL A 1 101 ? 18.284 13.859 -27.419 1.00 75.19 101 VAL A CA 1
ATOM 776 C C . VAL A 1 101 ? 17.859 15.306 -27.145 1.00 75.19 101 VAL A C 1
ATOM 778 O O . VAL A 1 101 ? 17.700 15.689 -25.988 1.00 75.19 101 VAL A O 1
ATOM 781 N N . PHE A 1 102 ? 17.668 16.116 -28.191 1.00 70.81 102 PHE A N 1
ATOM 782 C CA . PHE A 1 102 ? 17.289 17.528 -28.059 1.00 70.81 102 PHE A CA 1
ATOM 783 C C . PHE A 1 102 ? 15.783 17.786 -28.126 1.00 70.81 102 PHE A C 1
ATOM 785 O O . PHE A 1 102 ? 15.351 18.895 -27.797 1.00 70.81 102 PHE A O 1
ATOM 792 N N . SER A 1 103 ? 14.966 16.799 -28.509 1.00 64.38 103 SER A N 1
ATOM 793 C CA . SER A 1 103 ? 13.522 16.884 -28.344 1.00 64.38 103 SER A CA 1
ATOM 794 C C . SER A 1 103 ? 13.265 16.852 -26.852 1.00 64.38 103 SER A C 1
ATOM 796 O O . SER A 1 103 ? 13.241 15.804 -26.214 1.00 64.38 103 SER A O 1
ATOM 798 N N . SER A 1 104 ? 13.154 18.043 -26.281 1.00 48.25 104 SER A N 1
ATOM 799 C CA . SER A 1 104 ? 12.760 18.219 -24.901 1.00 48.25 104 SER A CA 1
ATOM 800 C C . SER A 1 104 ? 11.346 17.673 -24.804 1.00 48.25 104 SER A C 1
ATOM 802 O O . SER A 1 104 ? 10.389 18.348 -25.192 1.00 48.25 104 SER A O 1
ATOM 804 N N . THR A 1 105 ? 11.209 16.428 -24.348 1.00 48.22 105 THR A N 1
ATOM 805 C CA . THR A 1 105 ? 9.928 15.888 -23.917 1.00 48.22 105 THR A CA 1
ATOM 806 C C . THR A 1 105 ? 9.494 16.806 -22.792 1.00 48.22 105 THR A C 1
ATOM 808 O O . THR A 1 105 ? 9.990 16.730 -21.672 1.00 48.22 105 THR A O 1
ATOM 811 N N . THR A 1 106 ? 8.650 17.778 -23.122 1.00 40.53 106 THR A N 1
ATOM 812 C CA . THR A 1 106 ? 8.078 18.672 -22.129 1.00 40.53 106 THR A CA 1
ATOM 813 C C . THR A 1 106 ? 7.013 17.847 -21.432 1.00 40.53 106 THR A C 1
ATOM 815 O O . THR A 1 106 ? 5.840 17.889 -21.788 1.00 40.53 106 THR A O 1
ATOM 818 N N . THR A 1 107 ? 7.434 17.004 -20.494 1.00 43.44 107 THR A N 1
ATOM 819 C CA . THR A 1 107 ? 6.531 16.399 -19.527 1.00 43.44 107 THR A CA 1
ATOM 820 C C . THR A 1 107 ? 6.110 17.513 -18.586 1.00 43.44 107 THR A C 1
ATOM 822 O O . THR A 1 107 ? 6.789 17.850 -17.618 1.00 43.44 107 THR A O 1
ATOM 825 N N . THR A 1 108 ? 4.985 18.146 -18.903 1.00 35.66 108 THR A N 1
ATOM 826 C CA . THR A 1 108 ? 4.270 18.988 -17.952 1.00 35.66 108 THR A CA 1
ATOM 827 C C . THR A 1 108 ? 3.786 18.099 -16.814 1.00 35.66 108 THR A C 1
ATOM 829 O O . THR A 1 108 ? 2.741 17.459 -16.896 1.00 35.66 108 THR A O 1
ATOM 832 N N . HIS A 1 109 ? 4.564 18.044 -15.738 1.00 35.84 109 HIS A N 1
ATOM 833 C CA . HIS A 1 109 ? 4.114 17.476 -14.479 1.00 35.84 109 HIS A CA 1
ATOM 834 C C . HIS A 1 109 ? 3.175 18.484 -13.821 1.00 35.84 109 HIS A C 1
ATOM 836 O O . HIS A 1 109 ? 3.608 19.441 -13.187 1.00 35.84 109 HIS A O 1
ATOM 842 N N . THR A 1 110 ? 1.868 18.286 -13.967 1.00 33.19 110 THR A N 1
ATOM 843 C CA . THR A 1 110 ? 0.921 18.863 -13.015 1.00 33.19 110 THR A CA 1
ATOM 844 C C . THR A 1 110 ? 1.006 18.034 -11.740 1.00 33.19 110 THR A C 1
ATOM 846 O O . THR A 1 110 ? 0.319 17.023 -11.609 1.00 33.19 110 THR A O 1
ATOM 849 N N . THR A 1 111 ? 1.873 18.423 -10.808 1.00 34.16 111 THR A N 1
ATOM 850 C CA . THR A 1 111 ? 1.823 17.915 -9.434 1.00 34.16 111 THR A CA 1
ATOM 851 C C . THR A 1 111 ? 0.559 18.461 -8.787 1.00 34.16 111 THR A C 1
ATOM 853 O O . THR A 1 111 ? 0.553 19.562 -8.241 1.00 34.16 111 THR A O 1
ATOM 856 N N . LYS A 1 112 ? -0.543 17.716 -8.889 1.00 38.47 112 LYS A N 1
ATOM 857 C CA . LYS A 1 112 ? -1.628 17.881 -7.929 1.00 38.47 112 LYS A CA 1
ATOM 858 C C . LYS A 1 112 ? -1.153 17.222 -6.637 1.00 38.47 112 LYS A C 1
ATOM 860 O O . LYS A 1 112 ? -0.903 16.021 -6.631 1.00 38.47 112 LYS A O 1
ATOM 865 N N . ALA A 1 113 ? -0.974 18.008 -5.580 1.00 40.28 113 ALA A N 1
ATOM 866 C CA . ALA A 1 113 ? -0.812 17.464 -4.241 1.00 40.28 113 ALA A CA 1
ATOM 867 C C . ALA A 1 113 ? -2.152 16.818 -3.863 1.00 40.28 113 ALA A C 1
ATOM 869 O O . ALA A 1 113 ? -3.155 17.513 -3.725 1.00 40.28 113 ALA A O 1
ATOM 870 N N . ILE A 1 114 ? -2.194 15.488 -3.828 1.00 48.31 114 ILE A N 1
ATOM 871 C CA . ILE A 1 114 ? -3.386 14.712 -3.479 1.00 48.31 114 ILE A CA 1
ATOM 872 C C . ILE A 1 114 ? -2.927 13.644 -2.494 1.00 48.31 114 ILE A C 1
ATOM 874 O O . ILE A 1 114 ? -2.017 12.872 -2.790 1.00 48.31 114 ILE A O 1
ATOM 878 N N . GLY A 1 115 ? -3.513 13.660 -1.302 1.00 46.38 115 GLY A N 1
ATOM 879 C CA . GLY A 1 115 ? -3.112 12.804 -0.186 1.00 46.38 115 GLY A CA 1
ATOM 880 C C . GLY A 1 115 ? -3.773 13.225 1.122 1.00 46.38 115 GLY A C 1
ATOM 881 O O . GLY A 1 115 ? -3.114 13.254 2.157 1.00 46.38 115 GLY A O 1
ATOM 882 N N . THR A 1 116 ? -5.044 13.627 1.065 1.00 51.22 116 THR A N 1
ATOM 883 C CA . THR A 1 116 ? -5.790 14.094 2.236 1.00 51.22 116 THR A CA 1
ATOM 884 C C . THR A 1 116 ? -6.572 12.957 2.877 1.00 51.22 116 THR A C 1
ATOM 886 O O . THR A 1 116 ? -7.012 12.026 2.207 1.00 51.22 116 THR A O 1
ATOM 889 N N . SER A 1 117 ? -6.744 13.038 4.192 1.00 47.12 117 SER A N 1
ATOM 890 C CA . SER A 1 117 ? -7.495 12.052 4.958 1.00 47.12 117 SER A CA 1
ATOM 891 C C . SER A 1 117 ? -8.955 11.894 4.507 1.00 47.12 117 SER A C 1
ATOM 893 O O . SER A 1 117 ? -9.634 12.910 4.302 1.00 47.12 117 SER A O 1
ATOM 895 N N . PRO A 1 118 ? -9.477 10.648 4.466 1.00 49.41 118 PRO A N 1
ATOM 896 C CA . PRO A 1 118 ? -10.899 10.360 4.365 1.00 49.41 118 PRO A CA 1
ATOM 897 C C . PRO A 1 118 ? -11.697 11.150 5.389 1.00 49.41 118 PRO A C 1
ATOM 899 O O . PRO A 1 118 ? -12.711 11.755 5.084 1.00 49.41 118 PRO A O 1
ATOM 902 N N . PHE A 1 119 ? -11.215 11.155 6.626 1.00 46.62 119 PHE A N 1
ATOM 903 C CA . PHE A 1 119 ? -12.006 11.529 7.791 1.00 46.62 119 PHE A CA 1
ATOM 904 C C . PHE A 1 119 ? -12.303 13.027 7.876 1.00 46.62 119 PHE A C 1
ATOM 906 O O . PHE A 1 119 ? -13.115 13.460 8.688 1.00 46.62 119 PHE A O 1
ATOM 913 N N . THR A 1 120 ? -11.636 13.824 7.045 1.00 49.78 120 THR A N 1
ATOM 914 C CA . THR A 1 120 ? -11.720 15.285 7.063 1.00 49.78 120 THR A CA 1
ATOM 915 C C . THR A 1 120 ? -12.255 15.856 5.753 1.00 49.78 120 THR A C 1
ATOM 917 O O . THR A 1 120 ? -12.670 17.011 5.716 1.00 49.78 120 THR A O 1
ATOM 920 N N . THR A 1 121 ? -12.231 15.089 4.655 1.00 48.69 121 THR A N 1
ATOM 921 C CA . THR A 1 121 ? -12.512 15.610 3.308 1.00 48.69 121 THR A CA 1
ATOM 922 C C . THR A 1 121 ? -13.176 14.568 2.413 1.00 48.69 121 THR A C 1
ATOM 924 O O . THR A 1 121 ? -12.808 13.397 2.450 1.00 48.69 121 THR A O 1
ATOM 927 N N . ALA A 1 122 ? -14.111 14.998 1.555 1.00 46.69 122 ALA A N 1
ATOM 928 C CA . ALA A 1 122 ? -14.508 14.181 0.411 1.00 46.69 122 ALA A CA 1
ATOM 929 C C . ALA A 1 122 ? -13.258 13.943 -0.440 1.00 46.69 122 ALA A C 1
ATOM 931 O O . ALA A 1 122 ? -12.574 14.906 -0.792 1.00 46.69 122 ALA A O 1
ATOM 932 N N . VAL A 1 123 ? -12.955 12.676 -0.723 1.00 51.22 123 VAL A N 1
ATOM 933 C CA . VAL A 1 123 ? -11.764 12.264 -1.476 1.00 51.22 123 VAL A CA 1
ATOM 934 C C . VAL A 1 123 ? -11.663 13.121 -2.723 1.00 51.22 123 VAL A C 1
ATOM 936 O O . VAL A 1 123 ? -12.578 13.127 -3.552 1.00 51.22 123 VAL A O 1
ATOM 939 N N . ALA A 1 124 ? -10.589 13.903 -2.823 1.00 43.00 124 ALA A N 1
ATOM 940 C CA . ALA A 1 124 ? -10.357 14.704 -4.006 1.00 43.00 124 ALA A CA 1
ATOM 941 C C . ALA A 1 124 ? -10.233 13.732 -5.179 1.00 43.00 124 ALA A C 1
ATOM 943 O O . ALA A 1 124 ? -9.229 13.032 -5.278 1.00 43.00 124 ALA A O 1
ATOM 944 N N . LEU A 1 125 ? -11.255 13.684 -6.044 1.00 41.66 125 LEU A N 1
ATOM 945 C CA . LEU A 1 125 ? -11.192 12.904 -7.273 1.00 41.66 125 LEU A CA 1
ATOM 946 C C . LEU A 1 125 ? -9.958 13.378 -8.038 1.00 41.66 125 LEU A C 1
ATOM 948 O O . LEU A 1 125 ? -9.942 14.473 -8.618 1.00 41.66 125 LEU A O 1
ATOM 952 N N . VAL A 1 126 ? -8.917 12.548 -8.058 1.00 41.38 126 VAL A N 1
ATOM 953 C CA . VAL A 1 126 ? -7.917 12.623 -9.111 1.00 41.38 126 VAL A CA 1
ATOM 954 C C . VAL A 1 126 ? -8.722 12.499 -10.409 1.00 41.38 126 VAL A C 1
ATOM 956 O O . VAL A 1 126 ? -9.507 11.563 -10.542 1.00 41.38 126 VAL A O 1
ATOM 959 N N . PRO A 1 127 ? -8.638 13.439 -11.367 1.00 37.81 127 PRO A N 1
ATOM 960 C CA . PRO A 1 127 ? -9.260 13.223 -12.664 1.00 37.81 127 PRO A CA 1
ATOM 961 C C . PRO A 1 127 ? -8.594 11.999 -13.312 1.00 37.81 127 PRO A C 1
ATOM 963 O O . PRO A 1 127 ? -7.479 12.095 -13.820 1.00 37.81 127 PRO A O 1
ATOM 966 N N . GLY A 1 128 ? -9.257 10.847 -13.216 1.00 47.69 128 GLY A N 1
ATOM 967 C CA . GLY A 1 128 ? -8.747 9.532 -13.604 1.00 47.69 128 GLY A CA 1
ATOM 968 C C . GLY A 1 128 ? -9.046 8.473 -12.535 1.00 47.69 128 GLY A C 1
ATOM 969 O O . GLY A 1 128 ? -9.054 8.766 -11.350 1.00 47.69 128 GLY A O 1
ATOM 970 N N . ASN A 1 129 ? -9.261 7.221 -12.936 1.00 49.72 129 ASN A N 1
ATOM 971 C CA . ASN A 1 129 ? -9.533 6.102 -12.018 1.00 49.72 129 ASN A CA 1
ATOM 972 C C . ASN A 1 129 ? -8.261 5.581 -11.313 1.00 49.72 129 ASN A C 1
ATOM 974 O O . ASN A 1 129 ? -8.165 4.395 -11.001 1.00 49.72 129 ASN A O 1
ATOM 978 N N . ASN A 1 130 ? -7.259 6.435 -11.107 1.00 56.34 130 ASN A N 1
ATOM 979 C CA . ASN A 1 130 ? -5.915 6.022 -10.717 1.00 56.34 130 ASN A CA 1
ATOM 980 C C . ASN A 1 130 ? -5.652 6.400 -9.252 1.00 56.34 130 ASN A C 1
ATOM 982 O O . ASN A 1 130 ? -5.984 7.498 -8.827 1.00 56.34 130 ASN A O 1
ATOM 986 N N . ASP A 1 131 ? -5.043 5.486 -8.498 1.00 60.25 131 ASP A N 1
ATOM 987 C CA . ASP A 1 131 ? -4.487 5.679 -7.144 1.00 60.25 131 ASP A CA 1
ATOM 988 C C . ASP A 1 131 ? -5.432 5.809 -5.919 1.00 60.25 131 ASP A C 1
ATOM 990 O O . ASP A 1 131 ? -4.956 5.626 -4.803 1.00 60.25 131 ASP A O 1
ATOM 994 N N . ASP A 1 132 ? -6.755 5.951 -6.067 1.00 72.00 132 ASP A N 1
ATOM 995 C CA . ASP A 1 132 ? -7.690 5.965 -4.909 1.00 72.00 132 ASP A CA 1
ATOM 996 C C . ASP A 1 132 ? -7.997 4.565 -4.311 1.00 72.00 132 ASP A C 1
ATOM 998 O O . ASP A 1 132 ? -8.379 3.662 -5.060 1.00 72.00 132 ASP A O 1
ATOM 1002 N N . PRO A 1 133 ? -7.923 4.335 -2.987 1.00 79.44 133 PRO A N 1
ATOM 1003 C CA . PRO A 1 133 ? -8.149 3.014 -2.394 1.00 79.44 133 PRO A CA 1
ATOM 1004 C C . PRO A 1 133 ? -9.637 2.664 -2.268 1.00 79.44 133 PRO A C 1
ATOM 1006 O O . PRO A 1 133 ? -10.193 2.647 -1.173 1.00 79.44 133 PRO A O 1
ATOM 1009 N N . TYR A 1 134 ? -10.301 2.376 -3.387 1.00 87.00 134 TYR A N 1
ATOM 1010 C CA . TYR A 1 134 ? -11.690 1.909 -3.386 1.00 87.00 134 TYR A CA 1
ATOM 1011 C C . TYR A 1 134 ? -11.810 0.416 -3.044 1.00 87.00 134 TYR A C 1
ATOM 1013 O O . TYR A 1 134 ? -10.977 -0.382 -3.473 1.00 87.00 134 TYR A O 1
ATOM 1021 N N . ILE A 1 135 ? -12.863 0.016 -2.321 1.00 88.25 135 ILE A N 1
ATOM 1022 C CA . ILE A 1 135 ? -13.103 -1.382 -1.904 1.00 88.25 135 ILE A CA 1
ATOM 1023 C C . ILE A 1 135 ? -13.271 -2.363 -3.069 1.00 88.25 135 ILE A C 1
ATOM 1025 O O . ILE A 1 135 ? -12.980 -3.548 -2.932 1.00 88.25 135 ILE A O 1
ATOM 1029 N N . ASP A 1 136 ? -13.756 -1.888 -4.211 1.00 85.44 136 ASP A N 1
ATOM 1030 C CA . ASP A 1 136 ? -13.976 -2.691 -5.412 1.00 85.44 136 ASP A CA 1
ATOM 1031 C C . ASP A 1 136 ? -12.695 -2.875 -6.239 1.00 85.44 136 ASP A C 1
ATOM 1033 O O . ASP A 1 136 ? -12.659 -3.729 -7.123 1.00 85.44 136 ASP A O 1
ATOM 1037 N N . ARG A 1 137 ? -11.632 -2.121 -5.921 1.00 85.75 137 ARG A N 1
ATOM 1038 C CA . ARG A 1 137 ? -10.323 -2.188 -6.589 1.00 85.75 137 ARG A CA 1
ATOM 1039 C C . ARG A 1 137 ? -9.214 -2.729 -5.698 1.00 85.75 137 ARG A C 1
ATOM 1041 O O . ARG A 1 137 ? -8.325 -3.433 -6.173 1.00 85.75 137 ARG A O 1
ATOM 1048 N N . ALA A 1 138 ? -9.219 -2.337 -4.431 1.00 89.69 138 ALA A N 1
ATOM 1049 C CA . ALA A 1 138 ? -8.278 -2.820 -3.443 1.00 89.69 138 ALA A CA 1
ATOM 1050 C C . ALA A 1 138 ? -8.494 -4.317 -3.209 1.00 89.69 138 ALA A C 1
ATOM 1052 O O . ALA A 1 138 ? -9.619 -4.814 -3.264 1.00 89.69 138 ALA A O 1
ATOM 1053 N N . MET A 1 139 ? -7.408 -5.031 -2.946 1.00 91.25 139 MET A N 1
ATOM 1054 C CA . MET A 1 139 ? -7.422 -6.471 -2.738 1.00 91.25 139 MET A CA 1
ATOM 1055 C C . MET A 1 139 ? -6.709 -6.841 -1.445 1.00 91.25 139 MET A C 1
ATOM 1057 O O . MET A 1 139 ? -5.818 -6.131 -0.970 1.00 91.25 139 MET A O 1
ATOM 1061 N N . ALA A 1 140 ? -7.090 -7.997 -0.923 1.00 94.19 140 ALA A N 1
ATOM 1062 C CA . ALA A 1 140 ? -6.442 -8.667 0.186 1.00 94.19 140 ALA A CA 1
ATOM 1063 C C . ALA A 1 140 ? -6.014 -10.074 -0.236 1.00 94.19 140 ALA A C 1
ATOM 1065 O O . ALA A 1 140 ? -6.600 -10.680 -1.137 1.00 94.19 140 ALA A O 1
ATOM 1066 N N . CYS A 1 141 ? -5.003 -10.601 0.449 1.00 95.31 141 CYS A N 1
ATOM 1067 C CA . CYS A 1 141 ? -4.641 -12.008 0.354 1.00 95.31 141 CYS A CA 1
ATOM 1068 C C . CYS A 1 141 ? -5.408 -12.785 1.421 1.00 95.31 141 CYS A C 1
ATOM 1070 O O . CYS A 1 141 ? -5.039 -12.731 2.591 1.00 95.31 141 CYS A O 1
ATOM 1072 N N . VAL A 1 142 ? -6.463 -13.490 1.013 1.00 95.12 142 VAL A N 1
ATOM 1073 C CA . VAL A 1 142 ? -7.388 -14.220 1.891 1.00 95.12 142 VAL A CA 1
ATOM 1074 C C . VAL A 1 142 ? -7.109 -15.720 1.816 1.00 95.12 142 VAL A C 1
ATOM 1076 O O . VAL A 1 142 ? -6.872 -16.271 0.739 1.00 95.12 142 VAL A O 1
ATOM 1079 N N . LEU A 1 143 ? -7.127 -16.401 2.957 1.00 94.31 143 LEU A N 1
ATOM 1080 C CA . LEU A 1 143 ? -6.920 -17.835 3.067 1.00 94.31 143 LEU A CA 1
ATOM 1081 C C . LEU A 1 143 ? -8.144 -18.582 2.528 1.00 94.31 143 LEU A C 1
ATOM 1083 O O . LEU A 1 143 ? -9.208 -18.610 3.138 1.00 94.31 143 LEU A O 1
ATOM 1087 N N . VAL A 1 144 ? -7.976 -19.248 1.387 1.00 90.69 144 VAL A N 1
ATOM 1088 C CA . VAL A 1 144 ? -9.001 -20.104 0.783 1.00 90.69 144 VAL A CA 1
ATOM 1089 C C . VAL A 1 144 ? -8.531 -21.553 0.872 1.00 90.69 144 VAL A C 1
ATOM 1091 O O . VAL A 1 144 ? -7.705 -22.038 0.092 1.00 90.69 144 VAL A O 1
ATOM 1094 N N . GLY A 1 145 ? -9.044 -22.269 1.873 1.00 90.44 145 GLY A N 1
ATOM 1095 C CA . GLY A 1 145 ? -8.638 -23.638 2.178 1.00 90.44 145 GLY A CA 1
ATOM 1096 C C . GLY A 1 145 ? -7.259 -23.702 2.839 1.00 90.44 145 GLY A C 1
ATOM 1097 O O . GLY A 1 145 ? -7.161 -23.680 4.059 1.00 90.44 145 GLY A O 1
ATOM 1098 N N . ARG A 1 146 ? -6.192 -23.850 2.046 1.00 89.88 146 ARG A N 1
ATOM 1099 C CA . ARG A 1 146 ? -4.796 -23.938 2.540 1.00 89.88 146 ARG A CA 1
ATOM 1100 C C . ARG A 1 146 ? -3.833 -22.990 1.832 1.00 89.88 146 ARG A C 1
ATOM 1102 O O . ARG A 1 146 ? -2.629 -23.072 2.049 1.00 89.88 146 ARG A O 1
ATOM 1109 N N . VAL A 1 147 ? -4.350 -22.156 0.940 1.00 92.44 147 VAL A N 1
ATOM 1110 C CA . VAL A 1 147 ? -3.557 -21.244 0.118 1.00 92.44 147 VAL A CA 1
ATOM 1111 C C . VAL A 1 147 ? -4.152 -19.852 0.222 1.00 92.44 147 VAL A C 1
ATOM 1113 O O . VAL A 1 147 ? -5.373 -19.707 0.286 1.00 92.44 147 VAL A O 1
ATOM 1116 N N . TYR A 1 148 ? -3.293 -18.841 0.249 1.00 93.88 148 TYR A N 1
ATOM 1117 C CA . TYR A 1 148 ? -3.729 -17.454 0.183 1.00 93.88 148 TYR A CA 1
ATOM 1118 C C . TYR A 1 148 ? -3.995 -17.080 -1.270 1.00 93.88 148 TYR A C 1
ATOM 1120 O O . TYR A 1 148 ? -3.132 -17.265 -2.127 1.00 93.88 148 TYR A O 1
ATOM 1128 N N . LYS A 1 149 ? -5.192 -16.565 -1.534 1.00 92.12 149 LYS A N 1
ATOM 1129 C CA . LYS A 1 149 ? -5.626 -16.094 -2.846 1.00 92.12 149 LYS A CA 1
ATOM 1130 C C . LYS A 1 149 ? -5.937 -14.615 -2.801 1.00 92.12 149 LYS A C 1
ATOM 1132 O O . LYS A 1 149 ? -6.307 -14.083 -1.756 1.00 92.12 149 LYS A O 1
ATOM 1137 N N . SER A 1 150 ? -5.795 -13.968 -3.943 1.00 91.62 150 SER A N 1
ATOM 1138 C CA . SER A 1 150 ? -6.220 -12.590 -4.095 1.00 91.62 150 SER A CA 1
ATOM 1139 C C . SER A 1 150 ? -7.747 -12.515 -4.140 1.00 91.62 150 SER A C 1
ATOM 1141 O O . SER A 1 150 ? -8.421 -13.334 -4.765 1.00 91.62 150 SER A O 1
ATOM 1143 N N . MET A 1 151 ? -8.304 -11.539 -3.434 1.00 89.81 151 MET A N 1
ATOM 1144 C CA . MET A 1 151 ? -9.733 -11.252 -3.427 1.00 89.81 151 MET A CA 1
ATOM 1145 C C . MET A 1 151 ? -9.919 -9.743 -3.304 1.00 89.81 151 MET A C 1
ATOM 1147 O O . MET A 1 151 ? -9.185 -9.096 -2.554 1.00 89.81 151 MET A O 1
ATOM 1151 N N . THR A 1 152 ? -10.874 -9.162 -4.033 1.00 89.56 152 THR A N 1
ATOM 1152 C CA . THR A 1 152 ? -11.209 -7.742 -3.839 1.00 89.56 152 THR A CA 1
ATOM 1153 C C . THR A 1 152 ? -11.722 -7.534 -2.420 1.00 89.56 152 THR A C 1
ATOM 1155 O O . THR A 1 152 ? -12.346 -8.431 -1.857 1.00 89.56 152 THR A O 1
ATOM 1158 N N . LEU A 1 153 ? -11.492 -6.367 -1.819 1.00 90.88 153 LEU A N 1
ATOM 1159 C CA . LEU A 1 153 ? -11.989 -6.105 -0.467 1.00 90.88 153 LEU A CA 1
ATOM 1160 C C . LEU A 1 153 ? -13.514 -6.197 -0.402 1.00 90.88 153 LEU A C 1
ATOM 1162 O O . LEU A 1 153 ? -14.043 -6.774 0.540 1.00 90.88 153 LEU A O 1
ATOM 1166 N N . ALA A 1 154 ? -14.213 -5.706 -1.427 1.00 89.31 154 ALA A N 1
ATOM 1167 C CA . ALA A 1 154 ? -15.664 -5.830 -1.526 1.00 89.31 154 ALA A CA 1
ATOM 1168 C C . ALA A 1 154 ? -16.136 -7.293 -1.458 1.00 89.31 154 ALA A C 1
ATOM 1170 O O . ALA A 1 154 ? -17.148 -7.572 -0.819 1.00 89.31 154 ALA A O 1
ATOM 1171 N N . GLN A 1 155 ? -15.402 -8.220 -2.085 1.00 88.50 155 GLN A N 1
ATOM 1172 C CA . GLN A 1 155 ? -15.699 -9.649 -2.014 1.00 88.50 155 GLN A CA 1
ATOM 1173 C C . GLN A 1 155 ? -15.225 -10.265 -0.689 1.00 88.50 155 GLN A C 1
ATOM 1175 O O . GLN A 1 155 ? -15.970 -11.015 -0.070 1.00 88.50 155 GLN A O 1
ATOM 1180 N N . ALA A 1 156 ? -14.032 -9.917 -0.202 1.00 89.75 156 ALA A N 1
ATOM 1181 C CA . ALA A 1 156 ? -13.487 -10.432 1.054 1.00 89.75 156 ALA A CA 1
ATOM 1182 C C . ALA A 1 156 ? -14.383 -10.094 2.248 1.00 89.75 156 ALA A C 1
ATOM 1184 O O . ALA A 1 156 ? -14.603 -10.933 3.110 1.00 89.75 156 ALA A O 1
ATOM 1185 N N . MET A 1 157 ? -14.974 -8.902 2.262 1.00 89.25 157 MET A N 1
ATOM 1186 C CA . MET A 1 157 ? -15.936 -8.502 3.288 1.00 89.25 157 MET A CA 1
ATOM 1187 C C . MET A 1 157 ? -17.266 -9.277 3.229 1.00 89.25 157 MET A C 1
ATOM 1189 O O . MET A 1 157 ? -18.027 -9.233 4.191 1.00 89.25 157 MET A O 1
ATOM 1193 N N . GLN A 1 158 ? -17.573 -9.957 2.120 1.00 86.75 158 GLN A N 1
ATOM 1194 C CA . GLN A 1 158 ? -18.777 -10.788 1.969 1.00 86.75 158 GLN A CA 1
ATOM 1195 C C . GLN A 1 158 ? -18.489 -12.276 2.203 1.00 86.75 158 GLN A C 1
ATOM 1197 O O . GLN A 1 158 ? -19.312 -12.970 2.799 1.00 86.75 158 GLN A O 1
ATOM 1202 N N . ASP A 1 159 ? -17.333 -12.750 1.734 1.00 77.25 159 ASP A N 1
ATOM 1203 C CA . ASP A 1 159 ? -17.005 -14.174 1.627 1.00 77.25 159 ASP A CA 1
ATOM 1204 C C . ASP A 1 159 ? -16.029 -14.671 2.711 1.00 77.25 159 ASP A C 1
ATOM 1206 O O . ASP A 1 159 ? -15.991 -15.872 2.988 1.00 77.25 159 ASP A O 1
ATOM 1210 N N . ALA A 1 160 ? -15.213 -13.793 3.309 1.00 76.06 160 ALA A N 1
ATOM 1211 C CA . ALA A 1 160 ? -14.224 -14.182 4.318 1.00 76.06 160 ALA A CA 1
ATOM 1212 C C . ALA A 1 160 ? -14.821 -14.238 5.734 1.00 76.06 160 ALA A C 1
ATOM 1214 O O . ALA A 1 160 ? -15.914 -13.736 5.999 1.00 76.06 160 ALA A O 1
ATOM 1215 N N . SER A 1 161 ? -14.078 -14.826 6.680 1.00 85.50 161 SER A N 1
ATOM 1216 C CA . SER A 1 161 ? -14.402 -14.687 8.100 1.00 85.50 161 SER A CA 1
ATOM 1217 C C . SER A 1 161 ? -14.143 -13.247 8.543 1.00 85.50 161 SER A C 1
ATOM 1219 O O . SER A 1 161 ? -12.996 -12.797 8.585 1.00 85.50 161 SER A O 1
ATOM 1221 N N . VAL A 1 162 ? -15.219 -12.539 8.879 1.00 91.06 162 VAL A N 1
ATOM 1222 C CA . VAL A 1 162 ? -15.199 -11.125 9.254 1.00 91.06 162 VAL A CA 1
ATOM 1223 C C . VAL A 1 162 ? -15.532 -10.947 10.735 1.00 91.06 162 VAL A C 1
ATOM 1225 O O . VAL A 1 162 ? -16.462 -11.573 11.246 1.00 91.06 162 VAL A O 1
ATOM 1228 N N . VAL A 1 163 ? -14.794 -10.070 11.419 1.00 94.12 163 VAL A N 1
ATOM 1229 C CA . VAL A 1 163 ? -15.096 -9.615 12.784 1.00 94.12 163 VAL A CA 1
ATOM 1230 C C . VAL A 1 163 ? -15.218 -8.096 12.796 1.00 94.12 163 VAL A C 1
ATOM 1232 O O . VAL A 1 163 ? -14.283 -7.393 12.430 1.00 94.12 163 VAL A O 1
ATOM 1235 N N . ASP A 1 164 ? -16.359 -7.584 13.252 1.00 93.19 164 ASP A N 1
ATOM 1236 C CA . ASP A 1 164 ? -16.571 -6.144 13.385 1.00 93.19 164 ASP A CA 1
ATOM 1237 C C . ASP A 1 164 ? -16.204 -5.653 14.788 1.00 93.19 164 ASP A C 1
ATOM 1239 O O . ASP A 1 164 ? -16.697 -6.141 15.809 1.00 93.19 164 ASP A O 1
ATOM 1243 N N . HIS A 1 165 ? -15.365 -4.625 14.830 1.00 93.19 165 HIS A N 1
ATOM 1244 C CA . HIS A 1 165 ? -15.001 -3.885 16.030 1.00 93.19 165 HIS A CA 1
ATOM 1245 C C . HIS A 1 165 ? -15.881 -2.649 16.142 1.00 93.19 165 HIS A C 1
ATOM 1247 O O . HIS A 1 165 ? -15.962 -1.852 15.214 1.00 93.19 165 HIS A O 1
ATOM 1253 N N . SER A 1 166 ? -16.498 -2.426 17.304 1.00 91.50 166 SER A N 1
ATOM 1254 C CA . SER A 1 166 ? -17.454 -1.326 17.524 1.00 91.50 166 SER A CA 1
ATOM 1255 C C . SER A 1 166 ? -16.871 0.091 17.411 1.00 91.50 166 SER A C 1
ATOM 1257 O O . SER A 1 166 ? -17.606 1.062 17.565 1.00 91.50 166 SER A O 1
ATOM 1259 N N . SER A 1 167 ? -15.559 0.217 17.230 1.00 92.19 167 SER A N 1
ATOM 1260 C CA . SER A 1 167 ? -14.834 1.479 17.127 1.00 92.19 167 SER A CA 1
ATOM 1261 C C . SER A 1 167 ? -13.715 1.364 16.104 1.00 92.19 167 SER A C 1
ATOM 1263 O O . SER A 1 167 ? -13.182 0.274 15.900 1.00 92.19 167 SER A O 1
ATOM 1265 N N . ILE A 1 168 ? -13.307 2.503 15.550 1.00 91.75 168 ILE A N 1
ATOM 1266 C CA . ILE A 1 168 ? -12.133 2.591 14.682 1.00 91.75 168 ILE A CA 1
ATOM 1267 C C . ILE A 1 168 ? -10.866 2.242 15.464 1.00 91.75 168 ILE A C 1
ATOM 1269 O O . ILE A 1 168 ? -10.569 2.855 16.492 1.00 91.75 168 ILE A O 1
ATOM 1273 N N . THR A 1 169 ? -10.119 1.259 14.974 1.00 92.88 169 THR A N 1
ATOM 1274 C CA . THR A 1 169 ? -8.818 0.870 15.524 1.00 92.88 169 THR A CA 1
ATOM 1275 C C . THR A 1 169 ? -7.696 1.581 14.769 1.00 92.88 169 THR A C 1
ATOM 1277 O O . THR A 1 169 ? -7.816 1.828 13.574 1.00 92.88 169 THR A O 1
ATOM 1280 N N . ALA A 1 170 ? -6.589 1.932 15.430 1.00 91.06 170 ALA A N 1
ATOM 1281 C CA . ALA A 1 170 ? -5.474 2.642 14.781 1.00 91.06 170 ALA A CA 1
ATOM 1282 C C . ALA A 1 170 ? -4.709 1.777 13.760 1.00 91.06 170 ALA A C 1
ATOM 1284 O O . ALA A 1 170 ? -4.076 2.301 12.850 1.00 91.06 170 ALA A O 1
ATOM 1285 N N . ASP A 1 171 ? -4.803 0.458 13.903 1.00 93.50 171 ASP A N 1
ATOM 1286 C CA . ASP A 1 171 ? -4.095 -0.560 13.128 1.00 93.50 171 ASP A CA 1
ATOM 1287 C C . ASP A 1 171 ? -4.843 -1.006 11.857 1.00 93.50 171 ASP A C 1
ATOM 1289 O O . ASP A 1 171 ? -4.467 -1.977 11.203 1.00 93.50 171 ASP A O 1
ATOM 1293 N N . SER A 1 172 ? -5.904 -0.288 11.495 1.00 92.56 172 SER A N 1
ATOM 1294 C CA . SER A 1 172 ? -6.710 -0.539 10.301 1.00 92.56 172 SER A CA 1
ATOM 1295 C C . SER A 1 172 ? -6.369 0.409 9.155 1.00 92.56 172 SER A C 1
ATOM 1297 O O . SER A 1 172 ? -5.772 1.465 9.362 1.00 92.56 172 SER A O 1
ATOM 1299 N N . TYR A 1 173 ? -6.769 0.052 7.938 1.00 91.00 173 TYR A N 1
ATOM 1300 C CA . TYR A 1 173 ? -6.597 0.874 6.746 1.00 91.00 173 TYR A CA 1
ATOM 1301 C C . TYR A 1 173 ? -7.932 1.427 6.251 1.00 91.00 173 TYR A C 1
ATOM 1303 O O . TYR A 1 173 ? -8.895 0.676 6.090 1.00 91.00 173 TYR A O 1
ATOM 1311 N N . THR A 1 174 ? -7.994 2.726 5.955 1.00 89.75 174 THR A N 1
ATOM 1312 C CA . THR A 1 174 ? -9.229 3.328 5.439 1.00 89.75 174 THR A CA 1
ATOM 1313 C C . THR A 1 174 ? -9.316 3.241 3.923 1.00 89.75 174 THR A C 1
ATOM 1315 O O . THR A 1 174 ? -8.448 3.729 3.201 1.00 89.75 174 THR A O 1
ATOM 1318 N N . VAL A 1 175 ? -10.405 2.657 3.441 1.00 89.44 175 VAL A N 1
ATOM 1319 C CA . VAL A 1 175 ? -10.746 2.492 2.026 1.00 89.44 175 VAL A CA 1
ATOM 1320 C C . VAL A 1 175 ? -12.083 3.151 1.727 1.00 89.44 175 VAL A C 1
ATOM 1322 O O . VAL A 1 175 ? -12.874 3.436 2.621 1.00 89.44 175 VAL A O 1
ATOM 1325 N N . MET A 1 176 ? -12.353 3.395 0.454 1.00 85.88 176 MET A N 1
ATOM 1326 C CA . MET A 1 176 ? -13.484 4.197 0.003 1.00 85.88 176 MET A CA 1
ATOM 1327 C C . MET A 1 176 ? -14.499 3.359 -0.757 1.00 85.88 176 MET A C 1
ATOM 1329 O O . MET A 1 176 ? -14.160 2.360 -1.387 1.00 85.88 176 MET A O 1
ATOM 1333 N N . VAL A 1 177 ? -15.746 3.813 -0.776 1.00 84.50 177 VAL A N 1
ATOM 1334 C CA . VAL A 1 177 ? -16.764 3.282 -1.685 1.00 84.50 177 VAL A CA 1
ATOM 1335 C C . VAL A 1 177 ? -16.895 4.249 -2.848 1.00 84.50 177 VAL A C 1
ATOM 1337 O O . VAL A 1 177 ? -17.098 5.446 -2.637 1.00 84.50 177 VAL A O 1
ATOM 1340 N N . ARG A 1 178 ? -16.765 3.751 -4.078 1.00 79.31 178 ARG A N 1
ATOM 1341 C CA . ARG A 1 178 ? -16.996 4.586 -5.257 1.00 79.31 178 ARG A CA 1
ATOM 1342 C C . ARG A 1 178 ? -18.497 4.642 -5.582 1.00 79.31 178 ARG A C 1
ATOM 1344 O O . ARG A 1 178 ? -19.184 3.645 -5.363 1.00 79.31 178 ARG A O 1
ATOM 1351 N N . PRO A 1 179 ? -19.005 5.752 -6.146 1.00 75.94 179 PRO A N 1
ATOM 1352 C CA . PRO A 1 179 ? -20.417 5.863 -6.520 1.00 75.94 179 PRO A CA 1
ATOM 1353 C C . PRO A 1 179 ? -20.874 4.804 -7.537 1.00 75.94 179 PRO A C 1
ATOM 1355 O O . PRO A 1 179 ? -21.958 4.250 -7.391 1.00 75.94 179 PRO A O 1
ATOM 1358 N N . ASP A 1 180 ? -20.021 4.494 -8.523 1.00 76.19 180 ASP A N 1
ATOM 1359 C CA . ASP A 1 180 ? -20.279 3.522 -9.595 1.00 76.19 180 ASP A CA 1
ATOM 1360 C C . ASP A 1 180 ? -19.276 2.347 -9.538 1.00 76.19 180 ASP A C 1
ATOM 1362 O O . ASP A 1 180 ? -18.223 2.396 -10.199 1.00 76.19 180 ASP A O 1
ATOM 1366 N N . PRO A 1 181 ? -19.547 1.306 -8.724 1.00 72.88 181 PRO A N 1
ATOM 1367 C CA . PRO A 1 181 ? -18.619 0.200 -8.510 1.00 72.88 181 PRO A CA 1
ATOM 1368 C C . PRO A 1 181 ? -18.346 -0.578 -9.800 1.00 72.88 181 PRO A C 1
ATOM 1370 O O . PRO A 1 181 ? -19.254 -0.877 -10.580 1.00 72.88 181 PRO A O 1
ATOM 1373 N N . GLN A 1 182 ? -17.081 -0.924 -10.030 1.00 69.25 182 GLN A N 1
ATOM 1374 C CA . GLN A 1 182 ? -16.699 -1.798 -11.135 1.00 69.25 182 GLN A CA 1
ATOM 1375 C C . GLN A 1 182 ? -17.029 -3.246 -10.775 1.00 69.25 182 GLN A C 1
ATOM 1377 O O . GLN A 1 182 ? -16.547 -3.786 -9.786 1.00 69.25 182 GLN A O 1
ATOM 1382 N N . THR A 1 183 ? -17.847 -3.893 -11.601 1.00 59.38 183 THR A N 1
ATOM 1383 C CA . THR A 1 183 ? -18.306 -5.275 -11.377 1.00 59.38 183 THR A CA 1
ATOM 1384 C C . THR A 1 183 ? -17.585 -6.301 -12.259 1.00 59.38 183 THR A C 1
ATOM 1386 O O . THR A 1 183 ? -17.805 -7.500 -12.114 1.00 59.38 183 THR A O 1
ATOM 1389 N N . THR A 1 184 ? -16.705 -5.859 -13.165 1.00 54.66 184 THR A N 1
ATOM 1390 C CA . THR A 1 184 ? -16.087 -6.697 -14.208 1.00 54.66 184 THR A CA 1
ATOM 1391 C C . THR A 1 184 ? -14.565 -6.549 -14.241 1.00 54.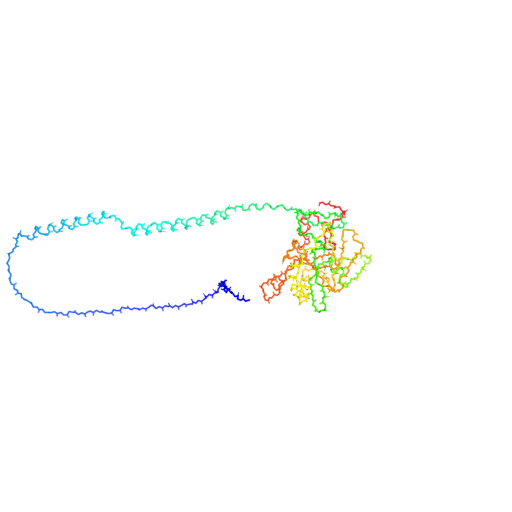66 184 THR A C 1
ATOM 1393 O O . THR A 1 184 ? -14.018 -5.910 -15.138 1.00 54.66 184 THR A O 1
ATOM 1396 N N . LEU A 1 185 ? -13.876 -7.139 -13.262 1.00 61.50 185 LEU A N 1
ATOM 1397 C CA . LEU A 1 185 ? -12.405 -7.120 -13.169 1.00 61.50 185 LEU A CA 1
ATOM 1398 C C . LEU A 1 185 ? -11.776 -8.537 -13.096 1.00 61.50 185 LEU A C 1
ATOM 1400 O O . LEU A 1 185 ? -10.609 -8.701 -12.744 1.00 61.50 185 LEU A O 1
ATOM 1404 N N . GLY A 1 186 ? -12.559 -9.580 -13.406 1.00 57.81 186 GLY A N 1
ATOM 1405 C CA . GLY A 1 186 ? -12.275 -10.972 -13.022 1.00 57.81 186 GLY A CA 1
ATOM 1406 C C . GLY A 1 186 ? -10.951 -11.574 -13.514 1.00 57.81 186 GLY A C 1
ATOM 1407 O O . GLY A 1 186 ? -10.338 -12.337 -12.774 1.00 57.81 186 GLY A O 1
ATOM 1408 N N . ASP A 1 187 ? -10.478 -11.221 -14.713 1.00 60.22 187 ASP A N 1
ATOM 1409 C CA . ASP A 1 187 ? -9.293 -11.871 -15.298 1.00 60.22 187 ASP A CA 1
ATOM 1410 C C . ASP A 1 187 ? -7.967 -11.279 -14.797 1.00 60.22 187 ASP A C 1
ATOM 1412 O O . ASP A 1 187 ? -6.967 -11.989 -14.692 1.00 60.22 187 ASP A O 1
ATOM 1416 N N . THR A 1 188 ? -7.931 -9.990 -14.448 1.00 62.19 188 THR A N 1
ATOM 1417 C CA . THR A 1 188 ? -6.683 -9.352 -14.005 1.00 62.19 188 THR A CA 1
ATOM 1418 C C . THR A 1 188 ? -6.346 -9.739 -12.572 1.00 62.19 188 THR A C 1
ATOM 1420 O O . THR A 1 188 ? -5.177 -9.959 -12.257 1.00 62.19 188 THR A O 1
ATOM 1423 N N . TYR A 1 189 ? -7.347 -9.873 -11.701 1.00 70.88 189 TYR A N 1
ATOM 1424 C CA . TYR A 1 189 ? -7.094 -10.121 -10.284 1.00 70.88 189 TYR A CA 1
ATOM 1425 C C . TYR A 1 189 ? -6.542 -11.507 -9.991 1.00 70.88 189 TYR A C 1
ATOM 1427 O O . TYR A 1 189 ? -5.654 -11.606 -9.156 1.00 70.88 189 TYR A O 1
ATOM 1435 N N . ALA A 1 190 ? -6.901 -12.525 -10.777 1.00 73.12 190 ALA A N 1
ATOM 1436 C CA . ALA A 1 190 ? -6.275 -13.846 -10.691 1.00 73.12 190 ALA A CA 1
ATOM 1437 C C . ALA A 1 190 ? -4.737 -13.806 -10.842 1.00 73.12 190 ALA A C 1
ATOM 1439 O O . ALA A 1 190 ? -4.045 -14.682 -10.331 1.00 73.12 190 ALA A O 1
ATOM 1440 N N . THR A 1 191 ? -4.179 -12.769 -11.481 1.00 77.44 191 THR A N 1
ATOM 1441 C CA . THR A 1 191 ? -2.720 -12.567 -11.582 1.00 77.44 191 THR A CA 1
ATOM 1442 C C . THR A 1 191 ? -2.063 -12.355 -10.212 1.00 77.44 191 THR A C 1
ATOM 1444 O O . THR A 1 191 ? -0.896 -12.691 -10.030 1.00 77.44 191 THR A O 1
ATOM 1447 N N . PHE A 1 192 ? -2.797 -11.825 -9.229 1.00 88.06 192 PHE A N 1
ATOM 1448 C CA . PHE A 1 192 ? -2.282 -11.595 -7.880 1.00 88.06 192 PHE A CA 1
ATOM 1449 C C . PHE A 1 192 ? -2.347 -12.837 -6.982 1.00 88.06 192 PHE A C 1
ATOM 1451 O O . PHE A 1 192 ? -1.851 -12.775 -5.859 1.00 88.06 192 PHE A O 1
ATOM 1458 N N . ASP A 1 193 ? -2.883 -13.974 -7.439 1.00 89.56 193 ASP A N 1
ATOM 1459 C CA . ASP A 1 193 ? -2.859 -15.224 -6.661 1.00 89.56 193 ASP A CA 1
ATOM 1460 C C . ASP A 1 193 ? -1.422 -15.714 -6.426 1.00 89.56 193 ASP A C 1
ATOM 1462 O O . ASP A 1 193 ? -1.053 -16.074 -5.301 1.00 89.56 193 ASP A O 1
ATOM 1466 N N . ASP A 1 194 ? -0.582 -15.654 -7.462 1.00 87.62 194 ASP A N 1
ATOM 1467 C CA . ASP A 1 194 ? 0.843 -15.977 -7.353 1.00 87.62 194 ASP A CA 1
ATOM 1468 C C . ASP A 1 194 ? 1.551 -14.981 -6.426 1.00 87.62 194 ASP A C 1
ATOM 1470 O O . ASP A 1 194 ? 2.342 -15.375 -5.566 1.00 87.62 194 ASP A O 1
ATOM 1474 N N . THR A 1 195 ? 1.204 -13.692 -6.525 1.00 90.25 195 THR A N 1
ATOM 1475 C CA . THR A 1 195 ? 1.710 -12.648 -5.627 1.00 90.25 195 THR A CA 1
ATOM 1476 C C . THR A 1 195 ? 1.310 -12.912 -4.175 1.00 90.25 195 THR A C 1
ATOM 1478 O O . THR A 1 195 ? 2.158 -12.823 -3.292 1.00 90.25 195 THR A O 1
ATOM 1481 N N . CYS A 1 196 ? 0.058 -13.284 -3.900 1.00 93.38 196 CYS A N 1
ATOM 1482 C CA . CYS A 1 196 ? -0.411 -13.606 -2.553 1.00 93.38 196 CYS A CA 1
ATOM 1483 C C . CYS A 1 196 ? 0.269 -14.849 -1.983 1.00 93.38 196 CYS A C 1
ATOM 1485 O O . CYS A 1 196 ? 0.633 -14.866 -0.808 1.00 93.38 196 CYS A O 1
ATOM 1487 N N . THR A 1 197 ? 0.512 -15.859 -2.817 1.00 91.12 197 THR A N 1
ATOM 1488 C CA . THR A 1 197 ? 1.288 -17.041 -2.428 1.00 91.12 197 THR A CA 1
ATOM 1489 C C . THR A 1 197 ? 2.728 -16.657 -2.078 1.00 91.12 197 THR A C 1
ATOM 1491 O O . THR A 1 197 ? 3.244 -17.054 -1.033 1.00 91.12 197 THR A O 1
ATOM 1494 N N . ALA A 1 198 ? 3.366 -15.834 -2.912 1.00 91.25 198 ALA A N 1
ATOM 1495 C CA . ALA A 1 198 ? 4.709 -15.317 -2.672 1.00 91.25 198 ALA A CA 1
ATOM 1496 C C . ALA A 1 198 ? 4.790 -14.475 -1.386 1.00 91.25 198 ALA A C 1
ATOM 1498 O O . ALA A 1 198 ? 5.712 -14.657 -0.587 1.00 91.25 198 ALA A O 1
ATOM 1499 N N . ILE A 1 199 ? 3.817 -13.587 -1.152 1.00 94.44 199 ILE A N 1
ATOM 1500 C CA . ILE A 1 199 ? 3.720 -12.781 0.071 1.00 94.44 199 ILE A CA 1
ATOM 1501 C C . ILE A 1 199 ? 3.560 -13.689 1.286 1.00 94.44 199 ILE A C 1
ATOM 1503 O O . ILE A 1 199 ? 4.302 -13.526 2.246 1.00 94.44 199 ILE A O 1
ATOM 1507 N N . ALA A 1 200 ? 2.669 -14.682 1.242 1.00 94.75 200 ALA A N 1
ATOM 1508 C CA . ALA A 1 200 ? 2.472 -15.607 2.356 1.00 94.75 200 ALA A CA 1
ATOM 1509 C C . ALA A 1 200 ? 3.773 -16.324 2.753 1.00 94.75 200 ALA A C 1
ATOM 1511 O O . ALA A 1 200 ? 4.067 -16.470 3.935 1.00 94.75 200 ALA A O 1
ATOM 1512 N N . LEU A 1 201 ? 4.584 -16.729 1.769 1.00 92.50 201 LEU A N 1
ATOM 1513 C CA . LEU A 1 201 ? 5.873 -17.391 2.002 1.00 92.50 201 LEU A CA 1
ATOM 1514 C C . LEU A 1 201 ? 6.962 -16.465 2.561 1.00 92.50 201 LEU A C 1
ATOM 1516 O O . LEU A 1 201 ? 7.965 -16.952 3.078 1.00 92.50 201 LEU A O 1
ATOM 1520 N N . SER A 1 202 ? 6.803 -15.150 2.424 1.00 93.81 202 SER A N 1
ATOM 1521 C CA . SER A 1 202 ? 7.828 -14.153 2.760 1.00 93.81 202 SER A CA 1
ATOM 1522 C C . SER A 1 202 ? 7.342 -13.088 3.744 1.00 93.81 202 SER A C 1
ATOM 1524 O O . SER A 1 202 ? 8.051 -12.107 3.975 1.00 93.81 202 SER A O 1
ATOM 1526 N N . ILE A 1 203 ? 6.164 -13.284 4.347 1.00 95.50 203 ILE A N 1
ATOM 1527 C CA . ILE A 1 203 ? 5.498 -12.277 5.174 1.00 95.50 203 ILE A CA 1
ATOM 1528 C C . ILE A 1 203 ? 6.366 -11.860 6.360 1.00 95.50 203 ILE A C 1
ATOM 1530 O O . ILE A 1 203 ? 6.554 -10.668 6.571 1.00 95.50 203 ILE A O 1
ATOM 1534 N N . ASP A 1 204 ? 7.013 -12.805 7.044 1.00 95.94 204 ASP A N 1
ATOM 1535 C CA . ASP A 1 204 ? 7.916 -12.498 8.160 1.00 95.94 204 ASP A CA 1
ATOM 1536 C C . ASP A 1 204 ? 9.075 -11.589 7.725 1.00 95.94 204 ASP A C 1
ATOM 1538 O O . ASP A 1 204 ? 9.446 -10.653 8.432 1.00 95.94 204 ASP A O 1
ATOM 1542 N N . GLY A 1 205 ? 9.620 -11.821 6.526 1.00 95.00 205 GLY A N 1
ATOM 1543 C CA . GLY A 1 205 ? 10.672 -10.988 5.946 1.00 95.00 205 GLY A CA 1
ATOM 1544 C C . GLY A 1 205 ? 10.177 -9.594 5.560 1.00 95.00 205 GLY A C 1
ATOM 1545 O O . GLY A 1 205 ? 10.884 -8.614 5.785 1.00 95.00 205 GLY A O 1
ATOM 1546 N N . ILE A 1 206 ? 8.956 -9.487 5.026 1.00 95.88 206 ILE A N 1
ATOM 1547 C CA . ILE A 1 206 ? 8.307 -8.202 4.722 1.00 95.88 206 ILE A CA 1
ATOM 1548 C C . ILE A 1 206 ? 8.094 -7.399 6.012 1.00 95.88 206 ILE A C 1
ATOM 1550 O O . ILE A 1 206 ? 8.464 -6.226 6.076 1.00 95.88 206 ILE A O 1
ATOM 1554 N N . LEU A 1 207 ? 7.542 -8.031 7.050 1.00 97.12 207 LEU A N 1
ATOM 1555 C CA . LEU A 1 207 ? 7.280 -7.399 8.342 1.00 97.12 207 LEU A CA 1
ATOM 1556 C C . LEU A 1 207 ? 8.584 -6.964 9.023 1.00 97.12 207 LEU A C 1
ATOM 1558 O O . LEU A 1 207 ? 8.664 -5.849 9.539 1.00 97.12 207 LEU A O 1
ATOM 1562 N N . HIS A 1 208 ? 9.632 -7.789 8.963 1.00 97.12 208 HIS A N 1
ATOM 1563 C CA . HIS A 1 208 ? 10.949 -7.424 9.483 1.00 97.12 208 HIS A CA 1
ATOM 1564 C C . HIS A 1 208 ? 11.554 -6.234 8.728 1.00 97.12 208 HIS A C 1
ATOM 1566 O O . HIS A 1 208 ? 12.005 -5.281 9.355 1.00 97.12 208 HIS A O 1
ATOM 1572 N N . ALA A 1 209 ? 11.466 -6.221 7.394 1.00 96.44 209 ALA A N 1
ATOM 1573 C CA . ALA A 1 209 ? 11.930 -5.094 6.589 1.00 96.44 209 ALA A CA 1
ATOM 1574 C C . ALA A 1 209 ? 11.175 -3.791 6.917 1.00 96.44 209 ALA A C 1
ATOM 1576 O O . ALA A 1 209 ? 11.781 -2.721 6.950 1.00 96.44 209 ALA A O 1
ATOM 1577 N N . CYS A 1 210 ? 9.869 -3.862 7.201 1.00 97.31 210 CYS A N 1
ATOM 1578 C CA . CYS A 1 210 ? 9.103 -2.720 7.708 1.00 97.31 210 CYS A CA 1
ATOM 1579 C C . CYS A 1 210 ? 9.604 -2.249 9.079 1.00 97.31 210 CYS A C 1
ATOM 1581 O O . CYS A 1 210 ? 9.816 -1.051 9.277 1.00 97.31 210 CYS A O 1
ATOM 1583 N N . ALA A 1 211 ? 9.833 -3.169 10.015 1.00 97.69 211 ALA A N 1
ATOM 1584 C CA . ALA A 1 211 ? 10.354 -2.830 11.336 1.00 97.69 211 ALA A CA 1
ATOM 1585 C C . ALA A 1 211 ? 11.739 -2.159 11.257 1.00 97.69 211 ALA A C 1
ATOM 1587 O O . ALA A 1 211 ? 11.960 -1.127 11.891 1.00 97.69 211 ALA A O 1
ATOM 1588 N N . ASP A 1 212 ? 12.634 -2.671 10.407 1.00 97.88 212 ASP A N 1
ATOM 1589 C CA . ASP A 1 212 ? 13.974 -2.112 10.179 1.00 97.88 212 ASP A CA 1
ATOM 1590 C C . ASP A 1 212 ? 13.939 -0.680 9.623 1.00 97.88 212 ASP A C 1
ATOM 1592 O O . ASP A 1 212 ? 14.849 0.114 9.863 1.00 97.88 212 ASP A O 1
ATOM 1596 N N . GLN A 1 213 ? 12.874 -0.321 8.899 1.00 97.81 213 GLN A N 1
ATOM 1597 C CA . GLN A 1 213 ? 12.646 1.035 8.393 1.00 97.81 213 GLN A CA 1
ATOM 1598 C C . GLN A 1 213 ? 11.912 1.959 9.379 1.00 97.81 213 GLN A C 1
ATOM 1600 O O . GLN A 1 213 ? 11.595 3.098 9.025 1.00 97.81 213 GLN A O 1
ATOM 1605 N N . GLY A 1 214 ? 11.673 1.506 10.614 1.00 97.06 214 GLY A N 1
ATOM 1606 C CA . GLY A 1 214 ? 11.093 2.298 11.701 1.00 97.06 214 GLY A CA 1
ATOM 1607 C C . GLY A 1 214 ? 9.565 2.255 11.796 1.00 97.06 214 GLY A C 1
ATOM 1608 O O . GLY A 1 214 ? 8.979 3.031 12.558 1.00 97.06 214 GLY A O 1
ATOM 1609 N N . TYR A 1 215 ? 8.897 1.382 11.040 1.00 97.50 215 TYR A N 1
ATOM 1610 C CA . TYR A 1 215 ? 7.458 1.152 11.194 1.00 97.50 215 TYR A CA 1
ATOM 1611 C C . TYR A 1 215 ? 7.175 0.183 12.347 1.00 97.50 215 TYR A C 1
ATOM 1613 O O . TYR A 1 215 ? 8.039 -0.590 12.756 1.00 97.50 215 TYR A O 1
ATOM 1621 N N . VAL A 1 216 ? 5.939 0.198 12.848 1.00 96.94 216 VAL A N 1
ATOM 1622 C CA . VAL A 1 216 ? 5.439 -0.783 13.823 1.00 96.94 216 VAL A CA 1
ATOM 1623 C C . VAL A 1 216 ? 4.362 -1.615 13.125 1.00 96.94 216 VAL A C 1
ATOM 1625 O O . VAL A 1 216 ? 3.183 -1.289 13.247 1.00 96.94 216 VAL A O 1
ATOM 1628 N N . PRO A 1 217 ? 4.738 -2.611 12.302 1.00 96.81 217 PRO A N 1
ATOM 1629 C CA . PRO A 1 217 ? 3.786 -3.290 11.437 1.00 96.81 217 PRO A CA 1
ATOM 1630 C C . PRO A 1 217 ? 2.808 -4.158 12.233 1.00 96.81 217 PRO A C 1
ATOM 1632 O O . PRO A 1 217 ? 3.142 -4.742 13.267 1.00 96.81 217 PRO A O 1
ATOM 1635 N N . VAL A 1 218 ? 1.594 -4.255 11.714 1.00 95.56 218 VAL A N 1
ATOM 1636 C CA . VAL A 1 218 ? 0.578 -5.211 12.149 1.00 95.56 218 VAL A CA 1
ATOM 1637 C C . VAL A 1 218 ? 0.963 -6.602 11.651 1.00 95.56 218 VAL A C 1
ATOM 1639 O O . VAL A 1 218 ? 1.376 -6.762 10.504 1.00 95.56 218 VAL A O 1
ATOM 1642 N N . THR A 1 219 ? 0.875 -7.606 12.524 1.00 93.94 219 THR A N 1
ATOM 1643 C CA . THR A 1 219 ? 1.388 -8.961 12.250 1.00 93.94 219 THR A CA 1
ATOM 1644 C C . THR A 1 219 ? 0.301 -10.030 12.190 1.00 93.94 219 THR A C 1
ATOM 1646 O O . THR A 1 219 ? 0.612 -11.176 11.886 1.00 93.94 219 THR A O 1
ATOM 1649 N N . ASP A 1 220 ? -0.937 -9.692 12.546 1.00 91.62 220 ASP A N 1
ATOM 1650 C CA . ASP A 1 220 ? -2.068 -10.613 12.633 1.00 91.62 220 ASP A CA 1
ATOM 1651 C C . ASP A 1 220 ? -2.877 -10.614 11.330 1.00 91.62 220 ASP A C 1
ATOM 1653 O O . ASP A 1 220 ? -2.653 -11.457 10.462 1.00 91.62 220 ASP A O 1
ATOM 1657 N N . THR A 1 221 ? -3.802 -9.672 11.191 1.00 94.75 221 THR A N 1
ATOM 1658 C CA . THR A 1 221 ? -4.896 -9.708 10.224 1.00 94.75 221 THR A CA 1
ATOM 1659 C C . THR A 1 221 ? -5.082 -8.345 9.577 1.00 94.75 221 THR A C 1
ATOM 1661 O O . THR A 1 221 ? -4.678 -7.303 10.103 1.00 94.75 221 THR A O 1
ATOM 1664 N N . LEU A 1 222 ? -5.690 -8.331 8.391 1.00 96.00 222 LEU A N 1
ATOM 1665 C CA . LEU A 1 222 ? -6.017 -7.075 7.727 1.00 96.00 222 LEU A CA 1
ATOM 1666 C C . LEU A 1 222 ? -7.292 -6.477 8.322 1.00 96.00 222 LEU A C 1
ATOM 1668 O O . LEU A 1 222 ? -8.364 -7.075 8.252 1.00 96.00 222 LEU A O 1
ATOM 1672 N N . LYS A 1 223 ? -7.180 -5.260 8.851 1.00 95.88 223 LYS A N 1
ATOM 1673 C CA . LYS A 1 223 ? -8.298 -4.484 9.395 1.00 95.88 223 LYS A CA 1
ATOM 1674 C C . LYS A 1 223 ? -8.602 -3.309 8.478 1.00 95.88 223 LYS A C 1
ATOM 1676 O O . LYS A 1 223 ? -7.688 -2.611 8.042 1.00 95.88 223 LYS A O 1
ATOM 1681 N N . ILE A 1 224 ? -9.874 -3.088 8.175 1.00 94.94 224 ILE A N 1
ATOM 1682 C CA . ILE A 1 224 ? -10.337 -2.135 7.167 1.00 94.94 224 ILE A CA 1
ATOM 1683 C C . ILE A 1 224 ? -11.417 -1.224 7.754 1.00 94.94 224 ILE A C 1
ATOM 1685 O O . ILE A 1 224 ? -12.340 -1.691 8.414 1.00 94.94 224 ILE A O 1
ATOM 1689 N N . ASN A 1 225 ? -11.336 0.071 7.457 1.00 93.25 225 ASN A N 1
ATOM 1690 C CA . ASN A 1 225 ? -12.421 1.025 7.681 1.00 93.25 225 ASN A CA 1
ATOM 1691 C C . ASN A 1 225 ? -13.001 1.420 6.331 1.00 93.25 225 ASN A C 1
ATOM 1693 O O . ASN A 1 225 ? -12.256 1.851 5.450 1.00 93.25 225 ASN A O 1
ATOM 1697 N N . VAL A 1 226 ? -14.313 1.302 6.162 1.00 90.25 226 VAL A N 1
ATOM 1698 C CA . VAL A 1 226 ? -14.960 1.659 4.899 1.00 90.25 226 VAL A CA 1
ATOM 1699 C C . VAL A 1 226 ? -15.604 3.031 5.009 1.00 90.25 226 VAL A C 1
ATOM 1701 O O . VAL A 1 226 ? -16.547 3.229 5.768 1.00 90.25 226 VAL A O 1
ATOM 1704 N N . GLY A 1 227 ? -15.112 3.958 4.196 1.00 82.62 227 GLY A N 1
ATOM 1705 C CA . GLY A 1 227 ? -15.628 5.310 4.083 1.00 82.62 227 GLY A CA 1
ATOM 1706 C C . GLY A 1 227 ? -14.946 6.317 5.003 1.00 82.62 227 GLY A C 1
ATOM 1707 O O . GLY A 1 227 ? -14.170 5.999 5.903 1.00 82.62 227 GLY A O 1
ATOM 1708 N N . THR A 1 228 ? -15.257 7.579 4.733 1.00 74.44 228 THR A N 1
ATOM 1709 C CA . THR A 1 228 ? -14.792 8.751 5.482 1.00 74.44 228 THR A CA 1
ATOM 1710 C C . THR A 1 228 ? -15.488 8.905 6.832 1.00 74.44 228 THR A C 1
ATOM 1712 O O . THR A 1 228 ? -14.959 9.520 7.748 1.00 74.44 228 THR A O 1
ATOM 1715 N N . ASP A 1 229 ? -16.694 8.362 6.941 1.00 77.94 229 ASP A N 1
ATOM 1716 C CA . ASP A 1 229 ? -17.587 8.385 8.095 1.00 77.94 229 ASP A CA 1
ATOM 1717 C C . ASP A 1 229 ? -17.612 7.037 8.831 1.00 77.94 229 ASP A C 1
ATOM 1719 O O . ASP A 1 229 ? -18.547 6.746 9.581 1.00 77.94 229 ASP A O 1
ATOM 1723 N N . ALA A 1 230 ? -16.583 6.209 8.624 1.00 83.81 230 ALA A N 1
ATOM 1724 C CA . ALA A 1 230 ? -16.465 4.915 9.271 1.00 83.81 230 ALA A CA 1
ATOM 1725 C C . ALA A 1 230 ? -16.553 5.062 10.799 1.00 83.81 230 ALA A C 1
ATOM 1727 O O . ALA A 1 230 ? -15.844 5.853 11.423 1.00 83.81 230 ALA A O 1
ATOM 1728 N N . THR A 1 231 ? -17.427 4.264 11.408 1.00 89.44 231 THR A N 1
ATOM 1729 C CA . THR A 1 231 ? -17.647 4.223 12.866 1.00 89.44 231 THR A CA 1
ATOM 1730 C C . THR A 1 231 ? -17.129 2.939 13.507 1.00 89.44 231 THR A C 1
ATOM 1732 O O . THR A 1 231 ? -17.004 2.867 14.727 1.00 89.44 231 THR A O 1
ATOM 1735 N N . HIS A 1 232 ? -16.816 1.941 12.688 1.00 92.50 232 HIS A N 1
ATOM 1736 C CA . HIS A 1 232 ? -16.385 0.609 13.080 1.00 92.50 232 HIS A CA 1
ATOM 1737 C C . HIS A 1 232 ? -15.242 0.157 12.171 1.00 92.50 232 HIS A C 1
ATOM 1739 O O . HIS A 1 232 ? -15.109 0.637 11.042 1.00 92.50 232 HIS A O 1
ATOM 1745 N N . THR A 1 233 ? -14.439 -0.771 12.677 1.00 95.38 233 THR A N 1
ATOM 1746 C CA . THR A 1 233 ? -13.391 -1.440 11.906 1.00 95.38 233 THR A CA 1
ATOM 1747 C C . THR A 1 233 ? -13.830 -2.860 11.600 1.00 95.38 233 TH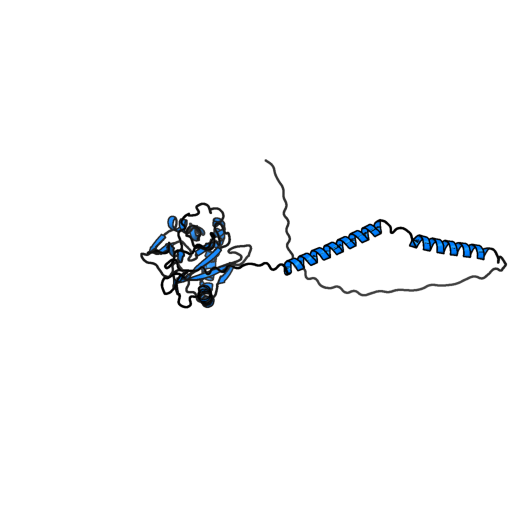R A C 1
ATOM 1749 O O . THR A 1 233 ? -14.267 -3.581 12.492 1.00 95.38 233 THR A O 1
ATOM 1752 N N . THR A 1 234 ? -13.649 -3.279 10.357 1.00 95.75 234 THR A N 1
ATOM 1753 C CA . THR A 1 234 ? -13.916 -4.638 9.899 1.00 95.75 234 THR A CA 1
ATOM 1754 C C . THR A 1 234 ? -12.598 -5.396 9.778 1.00 95.75 234 THR A C 1
ATOM 1756 O O . THR A 1 234 ? -11.718 -5.018 9.007 1.00 95.75 234 THR A O 1
ATOM 1759 N N . GLU A 1 235 ? -12.440 -6.465 10.546 1.00 96.25 235 GLU A N 1
ATOM 1760 C CA . GLU A 1 235 ? -11.277 -7.347 10.518 1.00 96.25 235 GLU A CA 1
ATOM 1761 C C . GLU A 1 235 ? -11.524 -8.547 9.603 1.00 96.25 235 GLU A C 1
ATOM 1763 O O . GLU A 1 235 ? -12.509 -9.268 9.761 1.00 96.25 235 GLU A O 1
ATOM 1768 N N . LEU A 1 236 ? -10.599 -8.787 8.676 1.00 96.06 236 LEU A N 1
ATOM 1769 C CA . LEU A 1 236 ? -10.564 -9.969 7.823 1.00 96.06 236 LEU A CA 1
ATOM 1770 C C . LEU A 1 236 ? -9.673 -11.025 8.490 1.00 96.06 236 LEU A C 1
ATOM 1772 O O . LEU A 1 236 ? -8.457 -11.033 8.299 1.00 96.06 236 LEU A O 1
ATOM 1776 N N . VAL A 1 237 ? -10.283 -11.911 9.281 1.00 94.62 237 VAL A N 1
ATOM 1777 C CA . VAL A 1 237 ? -9.576 -12.863 10.165 1.00 94.62 237 VAL A CA 1
ATOM 1778 C C . VAL A 1 237 ? -8.654 -13.804 9.390 1.00 94.62 237 VAL A C 1
ATOM 1780 O O . VAL A 1 237 ? -7.577 -14.163 9.851 1.00 94.62 237 VAL A O 1
ATOM 1783 N N . ASP A 1 238 ? -9.073 -14.178 8.187 1.00 94.31 238 ASP A N 1
ATOM 1784 C CA . ASP A 1 238 ? -8.355 -15.107 7.321 1.00 94.31 238 ASP A CA 1
ATOM 1785 C C . ASP A 1 238 ? -7.467 -14.386 6.290 1.00 94.31 238 ASP A C 1
ATOM 1787 O O . ASP A 1 238 ? -7.069 -14.987 5.296 1.00 94.31 238 ASP A O 1
ATOM 1791 N N . ALA A 1 239 ? -7.168 -13.096 6.470 1.00 96.31 239 ALA A N 1
ATOM 1792 C CA . ALA A 1 239 ? -6.353 -12.325 5.534 1.00 96.31 239 ALA A CA 1
ATOM 1793 C C . ALA A 1 239 ? -4.976 -11.961 6.099 1.00 96.31 239 ALA A C 1
ATOM 1795 O O . ALA A 1 239 ? -4.843 -11.608 7.268 1.00 96.31 239 ALA A O 1
ATOM 1796 N N . LEU A 1 240 ? -3.955 -11.968 5.237 1.00 96.88 240 LEU A N 1
ATOM 1797 C CA . LEU A 1 240 ? -2.636 -11.424 5.579 1.00 96.88 240 LEU A CA 1
ATOM 1798 C C . LEU A 1 240 ? -2.728 -9.912 5.842 1.00 96.88 240 LEU A C 1
ATOM 1800 O O . LEU A 1 240 ? -3.499 -9.248 5.147 1.00 96.88 240 LEU A O 1
ATOM 1804 N N . PRO A 1 241 ? -1.897 -9.337 6.737 1.00 96.38 241 PRO A N 1
ATOM 1805 C CA . PRO A 1 241 ? -1.913 -7.914 7.091 1.00 96.38 241 PRO A CA 1
ATOM 1806 C C . PRO A 1 241 ? -1.255 -7.044 6.003 1.00 96.38 241 PRO A C 1
ATOM 1808 O O . PRO A 1 241 ? -0.316 -6.289 6.244 1.00 96.38 241 PRO A O 1
ATOM 1811 N N . ILE A 1 242 ? -1.721 -7.175 4.764 1.00 95.62 242 ILE A N 1
ATOM 1812 C CA . ILE A 1 242 ? -1.217 -6.454 3.602 1.00 95.62 242 ILE A CA 1
ATOM 1813 C C . ILE A 1 242 ? -2.371 -6.053 2.691 1.00 95.62 242 ILE A C 1
ATOM 1815 O O . ILE A 1 242 ? -3.203 -6.868 2.292 1.00 95.62 242 ILE A O 1
ATOM 1819 N N . LEU A 1 243 ? -2.393 -4.778 2.334 1.00 94.94 243 LEU A N 1
ATOM 1820 C CA . LEU A 1 243 ? -3.298 -4.235 1.344 1.00 94.94 243 LEU A CA 1
ATOM 1821 C C . LEU A 1 243 ? -2.603 -4.190 -0.014 1.00 94.94 243 LEU A C 1
ATOM 1823 O O . LEU A 1 243 ? -1.492 -3.666 -0.134 1.00 94.94 243 LEU A O 1
ATOM 1827 N N . ILE A 1 244 ? -3.281 -4.688 -1.043 1.00 92.81 244 ILE A N 1
ATOM 1828 C CA . ILE A 1 244 ? -2.840 -4.577 -2.430 1.00 92.81 244 ILE A CA 1
ATOM 1829 C C . ILE A 1 244 ? -3.706 -3.530 -3.121 1.00 92.81 244 ILE A C 1
ATOM 1831 O O . ILE A 1 244 ? -4.924 -3.678 -3.219 1.00 92.81 244 ILE A O 1
ATOM 1835 N N . LEU A 1 245 ? -3.075 -2.478 -3.634 1.00 89.94 245 LEU A N 1
ATOM 1836 C CA . LEU A 1 245 ? -3.745 -1.403 -4.349 1.00 89.94 245 LEU A CA 1
ATOM 1837 C C . LEU A 1 245 ? -3.232 -1.314 -5.791 1.00 89.94 245 LEU A C 1
ATOM 1839 O O . LEU A 1 245 ? -2.176 -0.723 -6.028 1.00 89.94 245 LEU A O 1
ATOM 1843 N N . PRO A 1 246 ? -3.962 -1.872 -6.771 1.00 86.44 246 PRO A N 1
ATOM 1844 C CA . PRO A 1 246 ? -3.658 -1.678 -8.184 1.00 86.44 246 PRO A CA 1
ATOM 1845 C C . PRO A 1 246 ? -3.572 -0.190 -8.541 1.00 86.44 246 PRO A C 1
ATOM 1847 O O . PRO A 1 246 ? -4.364 0.615 -8.044 1.00 86.44 246 PRO A O 1
ATOM 1850 N N . TYR A 1 247 ? -2.628 0.170 -9.416 1.00 80.06 247 TYR A N 1
ATOM 1851 C CA . TYR A 1 247 ? -2.442 1.565 -9.848 1.00 80.06 247 TYR A CA 1
ATOM 1852 C C . TYR A 1 247 ? -3.653 2.115 -10.625 1.00 80.06 247 TYR A C 1
ATOM 1854 O O . TYR A 1 247 ? -3.961 3.302 -10.538 1.00 80.06 247 TYR A O 1
ATOM 1862 N N . TRP A 1 248 ? -4.345 1.253 -11.371 1.00 78.44 248 TRP A N 1
ATOM 1863 C CA . TRP A 1 248 ? -5.575 1.557 -12.102 1.00 78.44 248 TRP A CA 1
ATOM 1864 C C . TRP A 1 248 ? -6.485 0.323 -12.133 1.00 78.44 248 TRP A C 1
ATOM 1866 O O . TRP A 1 248 ? -6.069 -0.781 -11.762 1.00 78.44 248 TRP A O 1
ATOM 1876 N N . ASP A 1 249 ? -7.727 0.502 -12.578 1.00 76.19 249 ASP A N 1
ATOM 1877 C CA . ASP A 1 249 ? -8.692 -0.589 -12.756 1.00 76.19 249 ASP A CA 1
ATOM 1878 C C . ASP A 1 249 ? -8.110 -1.649 -13.710 1.00 76.19 249 ASP A C 1
ATOM 1880 O O . ASP A 1 249 ? -7.734 -1.325 -14.833 1.00 76.19 249 ASP A O 1
ATOM 1884 N N . ASN A 1 250 ? -8.030 -2.916 -13.294 1.00 71.88 250 ASN A N 1
ATOM 1885 C CA . ASN A 1 250 ? -7.364 -3.991 -14.051 1.00 71.88 250 ASN A CA 1
ATOM 1886 C C . ASN A 1 250 ? -5.841 -3.816 -14.248 1.00 71.88 250 ASN A C 1
ATOM 1888 O O . ASN A 1 250 ? -5.270 -4.405 -15.168 1.00 71.88 250 ASN A O 1
ATOM 1892 N N . GLY A 1 251 ? -5.156 -3.037 -13.409 1.00 77.06 251 GLY A N 1
ATOM 1893 C CA . GLY A 1 251 ? -3.694 -2.991 -13.407 1.00 77.06 251 GLY A CA 1
ATOM 1894 C C . GLY A 1 251 ? -3.076 -4.288 -12.876 1.00 77.06 251 GLY A C 1
ATOM 1895 O O . GLY A 1 251 ? -3.427 -4.744 -11.793 1.00 77.06 251 GLY A O 1
ATOM 1896 N N . ASN A 1 252 ? -2.108 -4.852 -13.604 1.00 76.94 252 ASN A N 1
ATOM 1897 C CA . ASN A 1 252 ? -1.273 -5.975 -13.144 1.00 76.94 252 ASN A CA 1
ATOM 1898 C C . ASN A 1 252 ? -0.057 -5.519 -12.313 1.00 76.94 252 ASN A C 1
ATOM 1900 O O . ASN A 1 252 ? 0.812 -6.316 -11.971 1.00 76.94 252 ASN A O 1
ATOM 1904 N N . ILE A 1 253 ? 0.018 -4.222 -12.015 1.00 79.88 253 ILE A N 1
ATOM 1905 C CA . ILE A 1 253 ? 1.013 -3.614 -11.138 1.00 79.88 253 ILE A CA 1
ATOM 1906 C C . ILE A 1 253 ? 0.243 -2.940 -10.005 1.00 79.88 253 ILE A C 1
ATOM 1908 O O . ILE A 1 253 ? -0.757 -2.253 -10.240 1.00 79.88 253 ILE A O 1
ATOM 1912 N N . ALA A 1 254 ? 0.727 -3.113 -8.780 1.00 86.69 254 ALA A N 1
ATOM 1913 C CA . ALA A 1 254 ? 0.098 -2.585 -7.582 1.00 86.69 254 ALA A CA 1
ATOM 1914 C C . ALA A 1 254 ? 1.112 -1.924 -6.647 1.00 86.69 254 ALA A C 1
ATOM 1916 O O . ALA A 1 254 ? 2.322 -2.160 -6.720 1.00 86.69 254 ALA A O 1
ATOM 1917 N N . ARG A 1 255 ? 0.583 -1.093 -5.754 1.00 88.75 255 ARG A N 1
ATOM 1918 C CA . ARG A 1 255 ? 1.236 -0.665 -4.522 1.00 88.75 255 ARG A CA 1
ATOM 1919 C C . ARG A 1 255 ? 0.834 -1.626 -3.416 1.00 88.75 255 ARG A C 1
ATOM 1921 O O . ARG A 1 255 ? -0.287 -2.131 -3.404 1.00 88.75 255 ARG A O 1
ATOM 1928 N N . PHE A 1 256 ? 1.747 -1.850 -2.489 1.00 92.50 256 PHE A N 1
ATOM 1929 C CA . PHE A 1 256 ? 1.538 -2.753 -1.374 1.00 92.50 256 PHE A CA 1
ATOM 1930 C C . PHE A 1 256 ? 1.748 -1.980 -0.080 1.00 92.50 256 PHE A C 1
ATOM 1932 O O . PHE A 1 256 ? 2.656 -1.149 0.017 1.00 92.50 256 PHE A O 1
ATOM 1939 N N . GLY A 1 257 ? 0.898 -2.241 0.902 1.00 93.81 257 GLY A N 1
ATOM 1940 C CA . GLY A 1 257 ? 0.920 -1.536 2.172 1.00 93.81 257 GLY A CA 1
ATOM 1941 C C . GLY A 1 257 ? 0.707 -2.484 3.332 1.00 93.81 257 GLY A C 1
ATOM 1942 O O . GLY A 1 257 ? -0.278 -3.213 3.342 1.00 93.81 257 GLY A O 1
ATOM 1943 N N . VAL A 1 258 ? 1.602 -2.452 4.315 1.00 96.25 258 VAL A N 1
ATOM 1944 C CA . VAL A 1 258 ? 1.384 -3.116 5.605 1.00 96.25 258 VAL A CA 1
ATOM 1945 C C . VAL A 1 258 ? 0.869 -2.064 6.590 1.00 96.25 258 VAL A C 1
ATOM 1947 O O . VAL A 1 258 ? 1.555 -1.051 6.786 1.00 96.25 258 VAL A O 1
ATOM 1950 N N . PRO A 1 259 ? -0.320 -2.244 7.194 1.00 95.12 259 PRO A N 1
ATOM 1951 C CA . PRO A 1 259 ? -0.807 -1.345 8.234 1.00 95.12 259 PRO A CA 1
ATOM 1952 C C . PRO A 1 259 ? 0.171 -1.285 9.412 1.00 95.12 259 PRO A C 1
ATOM 1954 O O . PRO A 1 259 ? 0.772 -2.292 9.788 1.00 95.12 259 PRO A O 1
ATOM 1957 N N . GLY A 1 260 ? 0.344 -0.099 9.990 1.00 95.06 260 GLY A N 1
ATOM 1958 C CA . GLY A 1 260 ? 1.087 0.082 11.233 1.00 95.06 260 GLY A CA 1
ATOM 1959 C C . GLY A 1 260 ? 0.145 0.202 12.421 1.00 95.06 260 GLY A C 1
ATOM 1960 O O . GLY A 1 260 ? -0.946 0.754 12.298 1.00 95.06 260 GLY A O 1
ATOM 1961 N N . GLN A 1 261 ? 0.580 -0.265 13.589 1.00 95.25 261 GLN A N 1
ATOM 1962 C CA . GLN A 1 261 ? -0.183 -0.189 14.841 1.00 95.25 261 GLN A CA 1
ATOM 1963 C C . GLN A 1 261 ? -0.469 1.254 15.289 1.00 95.25 261 GLN A C 1
ATOM 1965 O O . GLN A 1 261 ? -1.367 1.503 16.088 1.00 95.25 261 GLN A O 1
ATOM 1970 N N . ASP A 1 262 ? 0.308 2.208 14.781 1.00 92.88 262 ASP A N 1
ATOM 1971 C CA . ASP A 1 262 ? 0.202 3.640 15.045 1.00 92.88 262 ASP A CA 1
ATOM 1972 C C . ASP A 1 262 ? -0.490 4.415 13.909 1.00 92.88 262 ASP A C 1
ATOM 1974 O O . ASP A 1 262 ? -0.453 5.644 13.889 1.00 92.88 262 ASP A O 1
ATOM 1978 N N . GLY A 1 263 ? -1.108 3.712 12.955 1.00 89.62 263 GLY A N 1
ATOM 1979 C CA . GLY A 1 263 ? -1.807 4.306 11.818 1.00 89.62 263 GLY A CA 1
ATOM 1980 C C . GLY A 1 263 ? -0.906 4.728 10.657 1.00 89.62 263 GLY A C 1
ATOM 1981 O O . GLY A 1 263 ? -1.431 5.141 9.620 1.00 89.62 263 GLY A O 1
ATOM 1982 N N . VAL A 1 264 ? 0.423 4.605 10.776 1.00 92.56 264 VAL A N 1
ATOM 1983 C CA . VAL A 1 264 ? 1.349 4.833 9.657 1.00 92.56 264 VAL A CA 1
ATOM 1984 C C . VAL A 1 264 ? 1.482 3.554 8.841 1.00 92.56 264 VAL A C 1
ATOM 1986 O O . VAL A 1 264 ? 1.846 2.506 9.361 1.00 92.56 264 VAL A O 1
ATOM 1989 N N . MET A 1 265 ? 1.242 3.631 7.536 1.00 91.56 265 MET A N 1
ATOM 1990 C CA . MET A 1 265 ? 1.412 2.477 6.655 1.00 91.56 265 MET A CA 1
ATOM 1991 C C . MET A 1 265 ? 2.871 2.321 6.220 1.00 91.56 265 MET A C 1
ATOM 1993 O O . MET A 1 265 ? 3.473 3.259 5.696 1.00 91.56 265 MET A O 1
ATOM 1997 N N . CYS A 1 266 ? 3.401 1.106 6.336 1.00 95.06 266 CYS A N 1
ATOM 1998 C CA . CYS A 1 266 ? 4.642 0.724 5.680 1.00 95.06 266 CYS A CA 1
ATOM 1999 C C . CYS A 1 266 ? 4.375 0.504 4.184 1.00 95.06 266 CYS A C 1
ATOM 2001 O O . CYS A 1 266 ? 3.792 -0.506 3.783 1.00 95.06 266 CYS A O 1
ATOM 2003 N N . SER A 1 267 ? 4.774 1.472 3.358 1.00 91.50 267 SER A N 1
ATOM 2004 C CA . SER A 1 267 ? 4.689 1.369 1.900 1.00 91.50 267 SER A CA 1
ATOM 2005 C C . SER A 1 267 ? 5.825 0.498 1.373 1.00 91.50 267 SER A C 1
ATOM 2007 O O . SER A 1 267 ? 7.006 0.818 1.563 1.00 91.50 267 SER A O 1
ATOM 2009 N N . ILE A 1 268 ? 5.470 -0.604 0.711 1.00 92.62 268 ILE A N 1
ATOM 2010 C CA . ILE A 1 268 ? 6.435 -1.567 0.187 1.00 92.62 268 ILE A CA 1
ATOM 2011 C C . ILE A 1 268 ? 6.305 -1.702 -1.326 1.00 92.62 268 ILE A C 1
ATOM 2013 O O . ILE A 1 268 ? 5.222 -1.632 -1.914 1.00 92.62 268 ILE A O 1
ATOM 2017 N N . LYS A 1 269 ? 7.443 -1.942 -1.968 1.00 89.19 269 LYS A N 1
ATOM 2018 C CA . LYS A 1 269 ? 7.515 -2.307 -3.375 1.00 89.19 269 LYS A CA 1
ATOM 2019 C C . LYS A 1 269 ? 8.101 -3.700 -3.503 1.00 89.19 269 LYS A C 1
ATOM 2021 O O . LYS A 1 269 ? 9.215 -3.964 -3.052 1.00 89.19 269 LYS A O 1
ATOM 2026 N N . LEU A 1 270 ? 7.324 -4.573 -4.126 1.00 88.25 270 LEU A N 1
ATOM 2027 C CA . LEU A 1 270 ? 7.679 -5.959 -4.369 1.00 88.25 270 LEU A CA 1
ATOM 2028 C C . LEU A 1 270 ? 8.235 -6.104 -5.791 1.00 88.25 270 LEU A C 1
ATOM 2030 O O . LEU A 1 270 ? 7.715 -5.495 -6.726 1.00 88.25 270 LEU A O 1
ATOM 2034 N N . TYR A 1 271 ? 9.295 -6.894 -5.953 1.00 83.38 271 TYR A N 1
ATOM 2035 C CA . TYR A 1 271 ? 9.952 -7.144 -7.242 1.00 83.38 271 TYR A CA 1
ATOM 2036 C C . TYR A 1 271 ? 10.151 -8.644 -7.494 1.00 83.38 271 TYR A C 1
ATOM 2038 O O . TYR A 1 271 ? 10.032 -9.465 -6.584 1.00 83.38 271 TYR A O 1
ATOM 2046 N N . ASN A 1 272 ? 10.528 -9.005 -8.724 1.00 83.38 272 ASN A N 1
ATOM 2047 C CA . ASN A 1 272 ? 10.904 -10.371 -9.109 1.00 83.38 272 ASN A CA 1
ATOM 2048 C C . ASN A 1 272 ? 9.798 -11.384 -8.799 1.00 83.38 272 ASN A C 1
ATOM 2050 O O . ASN A 1 272 ? 8.696 -11.189 -9.290 1.00 83.38 272 ASN A O 1
ATOM 2054 N N . MET A 1 273 ? 10.051 -12.419 -7.985 1.00 67.00 273 MET A N 1
ATOM 2055 C CA . MET A 1 273 ? 9.100 -13.516 -7.721 1.00 67.00 273 MET A CA 1
ATOM 2056 C C . MET A 1 273 ? 7.704 -13.066 -7.265 1.00 67.00 273 MET A C 1
ATOM 2058 O O . MET A 1 273 ? 6.760 -13.840 -7.363 1.00 67.00 273 MET A O 1
ATOM 2062 N N . PHE A 1 274 ? 7.556 -11.833 -6.781 1.00 64.69 274 PHE A N 1
ATOM 2063 C CA . PHE A 1 274 ? 6.251 -11.270 -6.455 1.00 64.69 274 PHE A CA 1
ATOM 2064 C C . PHE A 1 274 ? 5.436 -10.804 -7.673 1.00 64.69 274 PHE A C 1
ATOM 2066 O O . PHE A 1 274 ? 4.212 -10.839 -7.613 1.00 64.69 274 PHE A O 1
ATOM 2073 N N . VAL A 1 275 ? 6.084 -10.310 -8.737 1.00 60.41 275 VAL A N 1
ATOM 2074 C CA . VAL A 1 275 ? 5.435 -9.562 -9.839 1.00 60.41 275 VAL A CA 1
ATOM 2075 C C . VAL A 1 275 ? 6.077 -9.771 -11.231 1.00 60.41 275 VAL A C 1
ATOM 2077 O O . VAL A 1 275 ? 5.748 -9.048 -12.169 1.00 60.41 275 VAL A O 1
ATOM 2080 N N . GLY A 1 276 ? 7.016 -10.712 -11.413 1.00 62.09 276 GLY A N 1
ATOM 2081 C CA . GLY A 1 276 ? 7.734 -10.897 -12.683 1.00 62.09 276 GLY A CA 1
ATOM 2082 C C . GLY A 1 276 ? 8.750 -12.056 -12.731 1.00 62.09 276 GLY A C 1
ATOM 2083 O O . GLY A 1 276 ? 8.879 -12.824 -11.777 1.00 62.09 276 GLY A O 1
ATOM 2084 N N . PRO A 1 277 ? 9.492 -12.205 -13.850 1.00 50.44 277 PRO A N 1
ATOM 2085 C CA . PRO A 1 277 ? 10.441 -13.297 -14.049 1.00 50.44 277 PRO A CA 1
ATOM 2086 C C . PRO A 1 277 ? 11.702 -13.069 -13.209 1.00 50.44 277 PRO A C 1
ATOM 2088 O O . PRO A 1 277 ? 12.604 -12.326 -13.585 1.00 50.44 277 PRO A O 1
ATOM 2091 N N . GLY A 1 278 ? 11.766 -13.711 -12.050 1.00 62.41 278 GLY A N 1
ATOM 2092 C CA . GLY A 1 278 ? 12.938 -13.709 -11.186 1.00 62.41 278 GLY A CA 1
ATOM 2093 C C . GLY A 1 278 ? 12.915 -14.903 -10.244 1.00 62.41 278 GLY A C 1
ATOM 2094 O O . GLY A 1 278 ? 11.879 -15.532 -10.056 1.00 62.41 278 GLY A O 1
ATOM 2095 N N . SER A 1 279 ? 14.069 -15.235 -9.673 1.00 62.62 279 SER A N 1
ATOM 2096 C CA . SER A 1 279 ? 14.251 -16.427 -8.832 1.00 62.62 279 SER A CA 1
ATOM 2097 C C . SER A 1 279 ? 14.340 -16.128 -7.336 1.00 62.62 279 SER A C 1
ATOM 2099 O O . SER A 1 279 ? 14.526 -17.047 -6.542 1.00 62.62 279 SER A O 1
ATOM 2101 N N . PHE A 1 280 ? 14.237 -14.858 -6.938 1.00 71.06 280 PHE A N 1
ATOM 2102 C CA . PHE A 1 280 ? 14.350 -14.443 -5.546 1.00 71.06 280 PHE A CA 1
ATOM 2103 C C . PHE A 1 280 ? 13.379 -13.314 -5.204 1.00 71.06 280 PHE A C 1
ATOM 2105 O O . PHE A 1 280 ? 13.045 -12.480 -6.049 1.00 71.06 280 PHE A O 1
ATOM 2112 N N . TYR A 1 281 ? 12.941 -13.295 -3.947 1.00 78.44 281 TYR A N 1
ATOM 2113 C CA . TYR A 1 281 ? 12.071 -12.268 -3.388 1.00 78.44 281 TYR A CA 1
ATOM 2114 C C . TYR A 1 281 ? 12.869 -10.991 -3.119 1.00 78.44 281 TYR A C 1
ATOM 2116 O O . TYR A 1 281 ? 13.908 -11.022 -2.460 1.00 78.44 281 TYR A O 1
ATOM 2124 N N . GLN A 1 282 ? 12.383 -9.862 -3.626 1.00 84.12 282 GLN A N 1
ATOM 2125 C CA . GLN A 1 282 ? 12.949 -8.544 -3.354 1.00 84.12 282 GLN A CA 1
ATOM 2126 C C . GLN A 1 282 ? 11.855 -7.626 -2.821 1.00 84.12 282 GLN A C 1
ATOM 2128 O O . GLN A 1 282 ? 10.828 -7.428 -3.474 1.00 84.12 282 GLN A O 1
ATOM 2133 N N . VAL A 1 283 ? 12.112 -7.054 -1.648 1.00 89.06 283 VAL A N 1
ATOM 2134 C CA . VAL A 1 283 ? 11.231 -6.105 -0.970 1.00 89.06 283 VAL A CA 1
ATOM 2135 C C . VAL A 1 283 ? 12.017 -4.815 -0.787 1.00 89.06 283 VAL A C 1
ATOM 2137 O O . VAL A 1 283 ? 13.080 -4.819 -0.171 1.00 89.06 283 VAL A O 1
ATOM 2140 N N . ALA A 1 284 ? 11.514 -3.716 -1.341 1.00 91.00 284 ALA A N 1
ATOM 2141 C CA . ALA A 1 284 ? 12.000 -2.386 -1.009 1.00 91.00 284 ALA A CA 1
ATOM 2142 C C . ALA A 1 284 ? 10.982 -1.705 -0.106 1.00 91.00 284 ALA A C 1
ATOM 2144 O O . ALA A 1 284 ? 9.800 -1.632 -0.440 1.00 91.00 284 ALA A O 1
ATOM 2145 N N . VAL A 1 285 ? 11.463 -1.186 1.015 1.00 93.75 285 VAL A N 1
ATOM 2146 C CA . VAL A 1 285 ? 10.654 -0.458 1.984 1.00 93.75 285 VAL A CA 1
ATOM 2147 C C . VAL A 1 285 ? 11.166 0.972 2.046 1.00 93.75 285 VAL A C 1
ATOM 2149 O O . VAL A 1 285 ? 12.374 1.202 2.112 1.00 93.75 285 VAL A O 1
ATOM 2152 N N . ILE A 1 286 ? 10.253 1.937 1.993 1.00 92.50 286 ILE A N 1
ATOM 2153 C CA . ILE A 1 286 ? 10.600 3.355 2.125 1.00 92.50 286 ILE A CA 1
ATOM 2154 C C . ILE A 1 286 ? 10.857 3.644 3.599 1.00 92.50 286 ILE A C 1
ATOM 2156 O O . ILE A 1 286 ? 9.999 3.338 4.419 1.00 92.50 286 ILE A O 1
ATOM 2160 N N . ASN A 1 287 ? 11.987 4.263 3.943 1.00 95.62 287 ASN A N 1
ATOM 2161 C CA . ASN A 1 287 ? 12.266 4.668 5.319 1.00 95.62 287 ASN A CA 1
ATOM 2162 C C . ASN A 1 287 ? 11.129 5.532 5.894 1.00 95.62 287 ASN A C 1
ATOM 2164 O O . ASN A 1 287 ? 10.686 6.476 5.239 1.00 95.62 287 ASN A O 1
ATOM 2168 N N . ARG A 1 288 ? 10.667 5.237 7.115 1.00 95.19 288 ARG A N 1
ATOM 2169 C CA . ARG A 1 288 ? 9.536 5.952 7.725 1.00 95.19 288 ARG A CA 1
ATOM 2170 C C . ARG A 1 288 ? 9.794 7.447 7.890 1.00 95.19 288 ARG A C 1
ATOM 2172 O O . ARG A 1 288 ? 8.916 8.251 7.597 1.00 95.19 288 ARG A O 1
ATOM 2179 N N . ALA A 1 289 ? 10.982 7.830 8.356 1.00 94.81 289 ALA A N 1
ATOM 2180 C CA . ALA A 1 289 ? 11.297 9.236 8.590 1.00 94.81 289 ALA A CA 1
ATOM 2181 C C . ALA A 1 289 ? 11.306 10.025 7.274 1.00 94.81 289 ALA A C 1
ATOM 2183 O O . ALA A 1 289 ? 10.763 11.128 7.216 1.00 94.81 289 ALA A O 1
ATOM 2184 N N . ASP A 1 290 ? 11.855 9.432 6.211 1.00 93.81 290 ASP A N 1
ATOM 2185 C CA . ASP A 1 290 ? 11.823 10.026 4.875 1.00 93.81 290 ASP A CA 1
ATOM 2186 C C . ASP A 1 290 ? 10.395 10.095 4.330 1.00 93.81 290 ASP A C 1
ATOM 2188 O O . ASP A 1 290 ? 10.013 11.119 3.763 1.00 93.81 290 ASP A O 1
ATOM 2192 N N . TYR A 1 291 ? 9.596 9.041 4.518 1.00 91.00 291 TYR A N 1
ATOM 2193 C CA . TYR A 1 291 ? 8.195 9.005 4.103 1.00 91.00 291 TYR A CA 1
ATOM 2194 C C . TYR A 1 291 ? 7.381 10.125 4.766 1.00 91.00 291 TYR A C 1
ATOM 2196 O O . TYR A 1 291 ? 6.695 10.885 4.078 1.00 91.00 291 TYR A O 1
ATOM 2204 N N . ASP A 1 292 ? 7.530 10.299 6.080 1.00 91.19 292 ASP A N 1
ATOM 2205 C CA . ASP A 1 292 ? 6.868 11.352 6.851 1.00 91.19 292 ASP A CA 1
ATOM 2206 C C . ASP A 1 292 ? 7.337 12.751 6.425 1.00 91.19 292 ASP A C 1
ATOM 2208 O O . ASP A 1 292 ? 6.521 13.656 6.228 1.00 91.19 292 ASP A O 1
ATOM 2212 N N . ALA A 1 293 ? 8.650 12.943 6.257 1.00 91.69 293 ALA A N 1
ATOM 2213 C CA . ALA A 1 293 ? 9.231 14.228 5.879 1.00 91.69 293 ALA A CA 1
ATOM 2214 C C . ALA A 1 293 ? 8.784 14.677 4.480 1.00 91.69 293 ALA A C 1
ATOM 2216 O O . ALA A 1 293 ? 8.363 15.823 4.306 1.00 91.69 293 ALA A O 1
ATOM 2217 N N . HIS A 1 294 ? 8.822 13.773 3.498 1.00 89.69 294 HIS A N 1
ATOM 2218 C CA . HIS A 1 294 ? 8.383 14.076 2.137 1.00 89.69 294 HIS A CA 1
ATOM 2219 C C . HIS A 1 294 ? 6.873 14.287 2.068 1.00 89.69 294 HIS A C 1
ATOM 2221 O O . HIS A 1 294 ? 6.433 15.222 1.406 1.00 89.69 294 HIS A O 1
ATOM 2227 N N . THR A 1 295 ? 6.076 13.501 2.799 1.00 87.56 295 THR A N 1
ATOM 2228 C CA . THR A 1 295 ? 4.618 13.694 2.853 1.00 87.56 295 THR A CA 1
ATOM 2229 C C . THR A 1 295 ? 4.268 15.079 3.397 1.00 87.56 295 THR A C 1
ATOM 2231 O O . THR A 1 295 ? 3.520 15.822 2.763 1.00 87.56 295 THR A O 1
ATOM 2234 N N . ARG A 1 296 ? 4.888 15.488 4.512 1.00 87.50 296 ARG A N 1
ATOM 2235 C CA . ARG A 1 296 ? 4.755 16.844 5.075 1.00 87.50 296 ARG A CA 1
ATOM 2236 C C . ARG A 1 296 ? 5.136 17.931 4.083 1.00 87.50 296 ARG A C 1
ATOM 2238 O O . ARG A 1 296 ? 4.440 18.939 3.967 1.00 87.50 296 ARG A O 1
ATOM 2245 N N . GLN A 1 297 ? 6.248 17.733 3.381 1.00 87.12 297 GLN A N 1
ATOM 2246 C CA . GLN A 1 297 ? 6.741 18.681 2.393 1.00 87.12 297 GLN A CA 1
ATOM 2247 C C . GLN A 1 297 ? 5.776 18.818 1.210 1.00 87.12 297 GLN A C 1
ATOM 2249 O O . G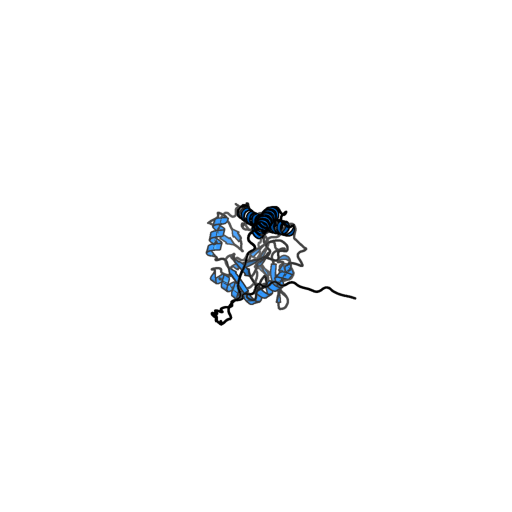LN A 1 297 ? 5.481 19.940 0.803 1.00 87.12 297 GLN A O 1
ATOM 2254 N N . TRP A 1 298 ? 5.292 17.701 0.664 1.00 83.75 298 TRP A N 1
ATOM 2255 C CA . TRP A 1 298 ? 4.425 17.673 -0.516 1.00 83.75 298 TRP A CA 1
ATOM 2256 C C . TRP A 1 298 ? 3.017 18.182 -0.232 1.00 83.75 298 TRP A C 1
ATOM 2258 O O . TRP A 1 298 ? 2.431 18.845 -1.084 1.00 83.75 298 TRP A O 1
ATOM 2268 N N . LEU A 1 299 ? 2.487 17.905 0.960 1.00 82.25 299 LEU A N 1
ATOM 2269 C CA . LEU A 1 299 ? 1.171 18.385 1.383 1.00 82.25 299 LEU A CA 1
ATOM 2270 C C . LEU A 1 299 ? 1.210 19.802 1.968 1.00 82.25 299 LEU A C 1
ATOM 2272 O O . LEU A 1 299 ? 0.166 20.346 2.308 1.00 82.25 299 LEU A O 1
ATOM 2276 N N . HIS A 1 300 ? 2.399 20.405 2.090 1.00 84.25 300 HIS A N 1
ATOM 2277 C CA . HIS A 1 300 ? 2.604 21.703 2.736 1.00 84.25 300 HIS A CA 1
ATOM 2278 C C . HIS A 1 300 ? 1.994 21.788 4.146 1.00 84.25 300 HIS A C 1
ATOM 2280 O O . HIS A 1 300 ? 1.574 22.861 4.580 1.00 84.25 300 HIS A O 1
ATOM 2286 N N . GLU A 1 301 ? 1.993 20.665 4.871 1.00 82.31 301 GLU A N 1
ATOM 2287 C CA . GLU A 1 301 ? 1.387 20.549 6.196 1.00 82.31 301 GLU A CA 1
ATOM 2288 C C . GLU A 1 301 ? 2.346 19.892 7.197 1.00 82.31 301 GLU A C 1
ATOM 2290 O O . GLU A 1 301 ? 2.373 18.663 7.340 1.00 82.31 301 GLU A O 1
ATOM 2295 N N . PRO A 1 302 ? 3.146 20.692 7.920 1.00 85.62 302 PRO A N 1
ATOM 2296 C CA . PRO A 1 302 ? 4.135 20.172 8.856 1.00 85.62 302 PRO A CA 1
ATOM 2297 C C . PRO A 1 302 ? 3.526 19.617 10.150 1.00 85.62 302 PRO A C 1
ATOM 2299 O O . PRO A 1 302 ? 4.220 18.891 10.863 1.00 85.62 302 PRO A O 1
ATOM 2302 N N . HIS A 1 303 ? 2.272 19.952 10.474 1.00 86.62 303 HIS A N 1
ATOM 2303 C CA . HIS A 1 303 ? 1.657 19.613 11.759 1.00 86.62 303 HIS A CA 1
ATOM 2304 C C . HIS A 1 303 ? 0.662 18.453 11.696 1.00 86.62 303 HIS A C 1
ATOM 2306 O O . HIS A 1 303 ? 0.153 18.047 12.738 1.00 86.62 303 HIS A O 1
ATOM 2312 N N . GLY A 1 304 ? 0.400 17.908 10.510 1.00 85.38 304 GLY A N 1
ATOM 2313 C CA . GLY A 1 304 ? -0.480 16.757 10.345 1.00 85.38 304 GLY A CA 1
ATOM 2314 C C . GLY A 1 304 ? 0.042 15.468 10.992 1.00 85.38 304 GLY A C 1
ATOM 2315 O O . GLY A 1 304 ? 1.206 15.341 11.398 1.00 85.38 304 GLY A O 1
ATOM 2316 N N . SER A 1 305 ? -0.854 14.493 11.088 1.00 88.56 305 SER A N 1
ATOM 2317 C CA . SER A 1 305 ? -0.598 13.187 11.691 1.00 88.56 305 SER A CA 1
ATOM 2318 C C . SER A 1 305 ? -1.162 12.065 10.833 1.00 88.56 305 SER A C 1
ATOM 2320 O O . SER A 1 305 ? -2.184 12.226 10.171 1.00 88.56 305 SER A O 1
ATOM 2322 N N . TRP A 1 306 ? -0.505 10.912 10.844 1.00 88.69 306 TRP A N 1
ATOM 2323 C CA . TRP A 1 306 ? -1.020 9.722 10.178 1.00 88.69 306 TRP A CA 1
ATOM 2324 C C . TRP A 1 306 ? -2.130 9.071 10.991 1.00 88.69 306 TRP A C 1
ATOM 2326 O O . TRP A 1 306 ? -2.013 8.937 12.208 1.00 88.69 306 TRP A O 1
ATOM 2336 N N . GLN A 1 307 ? -3.188 8.650 10.306 1.00 88.88 307 GLN A N 1
ATOM 2337 C CA . GLN A 1 307 ? -4.283 7.867 10.860 1.00 88.88 307 GLN A CA 1
ATOM 2338 C C . GLN A 1 307 ? -4.743 6.877 9.791 1.00 88.88 307 GLN A C 1
ATOM 2340 O O . GLN A 1 307 ? -5.107 7.271 8.683 1.00 88.88 307 GLN A O 1
ATOM 2345 N N . ASN A 1 308 ? -4.711 5.586 10.117 1.00 89.50 308 ASN A N 1
ATOM 2346 C CA . ASN A 1 308 ? -5.247 4.513 9.279 1.00 89.50 308 ASN A CA 1
ATOM 2347 C C . ASN A 1 308 ? -4.745 4.494 7.824 1.00 89.50 308 ASN A C 1
ATOM 2349 O O . ASN A 1 308 ? -5.510 4.261 6.886 1.00 89.50 308 ASN A O 1
ATOM 2353 N N . GLY A 1 309 ? -3.454 4.776 7.631 1.00 86.25 309 GLY A N 1
ATOM 2354 C CA . GLY A 1 309 ? -2.813 4.828 6.317 1.00 86.25 309 GLY A CA 1
ATOM 2355 C C . GLY A 1 309 ? -2.935 6.167 5.589 1.00 86.25 309 GLY A C 1
ATOM 2356 O O . GLY A 1 309 ? -2.405 6.294 4.486 1.00 86.25 309 GLY A O 1
ATOM 2357 N N . TRP A 1 310 ? -3.564 7.173 6.200 1.00 85.31 310 TRP A N 1
ATOM 2358 C CA . TRP A 1 310 ? -3.775 8.494 5.611 1.00 85.31 310 TRP A CA 1
ATOM 2359 C C . TRP A 1 310 ? -3.157 9.614 6.432 1.00 85.31 310 TRP A C 1
ATOM 2361 O O . TRP A 1 310 ? -3.170 9.578 7.659 1.00 85.31 310 TRP A O 1
ATOM 2371 N N . TYR A 1 311 ? -2.653 10.645 5.757 1.00 85.12 311 TYR A N 1
ATOM 2372 C CA . TYR A 1 311 ? -2.156 11.841 6.425 1.00 85.12 311 TYR A CA 1
ATOM 2373 C C . TYR A 1 311 ? -3.309 12.819 6.687 1.00 85.12 311 TYR A C 1
ATOM 2375 O O . TYR A 1 311 ? -4.046 13.212 5.781 1.00 85.12 311 TYR A O 1
ATOM 2383 N N . THR A 1 312 ? -3.491 13.181 7.952 1.00 79.88 312 THR A N 1
ATOM 2384 C CA . THR A 1 312 ? -4.613 13.977 8.460 1.00 79.88 312 THR A CA 1
ATOM 2385 C C . THR A 1 312 ? -4.149 15.368 8.883 1.00 79.88 312 THR A C 1
ATOM 2387 O O . THR A 1 312 ? -3.070 15.519 9.460 1.00 79.88 312 THR A O 1
ATOM 2390 N N . PHE A 1 313 ? -4.954 16.391 8.588 1.00 80.69 313 PHE A N 1
ATOM 2391 C CA . PHE A 1 313 ? -4.645 17.785 8.918 1.00 80.69 313 PHE A CA 1
ATOM 2392 C C . PHE A 1 313 ? -5.157 18.140 10.328 1.00 80.69 313 PHE A C 1
ATOM 2394 O O . PHE A 1 313 ? -6.219 17.651 10.724 1.00 80.69 313 PHE A O 1
ATOM 2401 N N . PRO A 1 314 ? -4.450 18.994 11.096 1.00 73.94 314 PRO A N 1
ATOM 2402 C CA . PRO A 1 314 ? -4.790 19.294 12.495 1.00 73.94 314 PRO A CA 1
ATOM 2403 C C . PRO A 1 314 ? -6.129 20.000 12.708 1.00 73.94 314 PRO A C 1
ATOM 2405 O O . PRO A 1 314 ? -6.735 19.873 13.768 1.00 73.94 314 PRO A O 1
ATOM 2408 N N . ASP A 1 315 ? -6.563 20.794 11.735 1.00 66.31 315 ASP A N 1
ATOM 2409 C CA . ASP A 1 315 ? -7.812 21.554 11.789 1.00 66.31 315 ASP A CA 1
ATOM 2410 C C . ASP A 1 315 ? -9.024 20.722 11.357 1.00 66.31 315 ASP A C 1
ATOM 2412 O O . ASP A 1 315 ? -10.156 21.187 11.469 1.00 66.31 315 ASP A O 1
ATOM 2416 N N . GLY A 1 316 ? -8.806 19.491 10.886 1.00 53.31 316 GLY A N 1
ATOM 2417 C CA . GLY A 1 316 ? -9.853 18.682 10.278 1.00 53.31 316 GLY A CA 1
ATOM 2418 C C . GLY A 1 316 ? -10.406 19.291 8.985 1.00 53.31 316 GLY A C 1
ATOM 2419 O O . GLY A 1 316 ? -11.469 18.870 8.535 1.00 53.31 316 GLY A O 1
ATOM 2420 N N . VAL A 1 317 ? -9.722 20.285 8.402 1.00 41.44 317 VAL A N 1
ATOM 2421 C CA . VAL A 1 317 ? -10.172 21.039 7.231 1.00 41.44 317 VAL A CA 1
ATOM 2422 C C . VAL A 1 317 ? -9.210 20.829 6.059 1.00 41.44 317 VAL A C 1
ATOM 2424 O O . VAL A 1 317 ? -7.992 20.811 6.186 1.00 41.44 317 VAL A O 1
ATOM 2427 N N . THR A 1 318 ? -9.805 20.666 4.881 1.00 46.84 318 THR A N 1
ATOM 2428 C CA . THR A 1 318 ? -9.178 20.613 3.552 1.00 46.84 318 THR A CA 1
ATOM 2429 C C . THR A 1 318 ? -8.208 21.771 3.280 1.00 46.84 318 THR A C 1
ATOM 2431 O O . THR A 1 318 ? -8.546 22.930 3.539 1.00 46.84 318 THR A O 1
ATOM 2434 N N . ARG A 1 319 ? -7.100 21.488 2.585 1.00 38.41 319 ARG A N 1
ATOM 2435 C CA . ARG A 1 319 ? -6.437 22.441 1.680 1.00 38.41 319 ARG A CA 1
ATOM 2436 C C . ARG A 1 319 ? -6.155 21.795 0.335 1.00 38.41 319 ARG A C 1
ATOM 2438 O O . ARG A 1 319 ? -5.782 20.604 0.337 1.00 38.41 319 ARG A O 1
#

Foldseek 3Di:
DDDDDDDDDDDDDDDDDDDDDDDDDDDDDDDDDDDDDDDDDDDDDPDPVVVVVVVVVVVVVVVVVVVVVDPDPPVVVVVVVVVVVVVVVVVVVVVVVVCVVPPPPPPPDPPDLAFEAQQLDDRDPPVAQFDAQAQLFKWFQFDDPHATAIDRNVVLLVPFDKDKAQADAQQAAEHEHDPDHDPDLPPLRRLQSQLSRVCVVCVVVQCVLLVVLPFAFDAAWHWYAYGNPGGMIMTRRRTGQKMWGARGRSHLATWIWTGGNNQAIFTKDWDDSNRHPHDDTDIDTDRPVVVLVVSCVSQVANPWDHGNNGTYHPVSHDD

pLDDT: mean 73.46, std 22.11, range [26.89, 97.88]

Radius of gyration: 40.86 Å; chains: 1; bounding box: 101×55×108 Å

Organism: NCBI:txid120398

Sequence (319 aa):
MTAAAHHPLVLAAEVDDEQLATTVGERPPEGTAPVPTTPIAATRRHSISAQATQAMQRLNSLTDNIRERLPISYRHRLTALFDFGSWCLVLFLMTLQVVNVFSSTTTTHTTKAIGTSPFTTAVALVPGNNDDPYIDRAMACVLVGRVYKSMTLAQAMQDASVVDHSSITADSYTVMVRPDPQTTLGDTYATFDDTCTAIALSIDGILHACADQGYVPVTDTLKINVGTDATHTTELVDALPILILPYWDNGNIARFGVPGQDGVMCSIKLYNMFVGPGSFYQVAVINRADYDAHTRQWLHEPHGSWQNGWYTFPDGVTR